Protein AF-A0A2R4WEL5-F1 (afdb_monomer_lite)

Radius of gyration: 18.75 Å; chains: 1; bounding box: 45×43×56 Å

Foldseek 3Di:
DQLVVLLVVLVVLLVVLLVVLVVLLCCLVPVCVQCPDDDPNDRPPQPQNLCSLQCVLVVSLVSLVVSLVSLCPRNVDFDDDDPVLLVVQLVSLLSSLVSLVSSLCQVQQFWAAPPDQSVGHDSCCLAPPQVCQPPVAGFTAGNPDDDPVSSVVRDGDHPDVSSVVSVCSSVSSSVSSNSSSRSD

Structure (mmCIF, N/CA/C/O backbone):
data_AF-A0A2R4WEL5-F1
#
_entry.id   AF-A0A2R4WEL5-F1
#
loop_
_atom_site.group_PDB
_atom_site.id
_atom_site.type_symbol
_atom_site.label_atom_id
_atom_site.label_alt_id
_atom_site.label_comp_id
_atom_site.label_asym_id
_atom_site.label_entity_id
_atom_site.label_seq_id
_atom_site.pdbx_PDB_ins_code
_atom_site.Cartn_x
_atom_site.Cartn_y
_atom_site.Cartn_z
_atom_site.occupancy
_atom_site.B_iso_or_equiv
_atom_site.auth_seq_id
_atom_site.auth_comp_id
_atom_site.auth_asym_id
_atom_site.auth_atom_id
_atom_site.pdbx_PDB_model_num
ATOM 1 N N . MET A 1 1 ? -11.813 9.390 31.176 1.00 60.94 1 MET A N 1
ATOM 2 C CA . MET A 1 1 ? -10.792 10.363 30.735 1.00 60.94 1 MET A CA 1
ATOM 3 C C . MET A 1 1 ? -9.642 9.673 30.016 1.00 60.94 1 MET A C 1
ATOM 5 O O . MET A 1 1 ? -9.511 9.919 28.833 1.00 60.94 1 MET A O 1
ATOM 9 N N . GLU A 1 2 ? -8.881 8.768 30.645 1.00 70.56 2 GLU A N 1
ATOM 10 C CA . GLU A 1 2 ? -7.745 8.076 29.987 1.00 70.56 2 GLU A CA 1
ATOM 11 C C . GLU A 1 2 ? -8.145 7.315 28.707 1.00 70.56 2 GLU A C 1
ATOM 13 O O . GLU A 1 2 ? -7.500 7.416 27.671 1.00 70.56 2 GLU A O 1
ATOM 18 N N . ASN A 1 3 ? -9.289 6.633 28.737 1.00 76.06 3 ASN A N 1
ATOM 19 C CA . ASN A 1 3 ? -9.787 5.892 27.580 1.00 76.06 3 ASN A CA 1
ATOM 20 C C . ASN A 1 3 ? -10.272 6.792 26.419 1.00 76.06 3 ASN A C 1
ATOM 22 O O . ASN A 1 3 ? -10.202 6.402 25.255 1.00 76.06 3 ASN A O 1
ATOM 26 N N . ASP A 1 4 ? -10.749 8.004 26.717 1.00 80.56 4 ASP A N 1
ATOM 27 C CA . ASP A 1 4 ? -11.188 8.948 25.680 1.00 80.56 4 ASP A CA 1
ATOM 28 C C . ASP A 1 4 ? -9.982 9.579 24.972 1.00 80.56 4 ASP A C 1
ATOM 30 O O . ASP A 1 4 ? -9.994 9.727 23.750 1.00 80.56 4 ASP A O 1
ATOM 34 N N . ASP A 1 5 ? -8.910 9.854 25.720 1.00 87.62 5 ASP A N 1
ATOM 35 C CA . ASP A 1 5 ? -7.637 10.345 25.183 1.00 87.62 5 ASP A CA 1
ATOM 36 C C . ASP A 1 5 ? -6.942 9.289 24.301 1.00 87.62 5 ASP A C 1
ATOM 38 O O . ASP A 1 5 ? -6.512 9.565 23.175 1.00 87.62 5 ASP A O 1
ATOM 42 N N . ASN A 1 6 ? -6.956 8.024 24.736 1.00 90.00 6 ASN A N 1
ATOM 43 C CA . ASN A 1 6 ? -6.459 6.897 23.939 1.00 90.00 6 ASN A CA 1
ATOM 44 C C . ASN A 1 6 ? -7.257 6.712 22.637 1.00 90.00 6 ASN A C 1
ATOM 46 O O . ASN A 1 6 ? -6.684 6.439 21.578 1.00 90.00 6 ASN A O 1
ATOM 50 N N . ARG A 1 7 ? -8.585 6.897 22.676 1.00 89.12 7 ARG A N 1
ATOM 51 C CA . ARG A 1 7 ? -9.429 6.828 21.473 1.00 89.12 7 ARG A CA 1
ATOM 52 C C . ARG A 1 7 ? -9.149 7.988 20.519 1.00 89.12 7 ARG A C 1
ATOM 54 O O . ARG A 1 7 ? -9.074 7.764 19.310 1.00 89.12 7 ARG A O 1
ATOM 61 N N . GLN A 1 8 ? -8.947 9.200 21.036 1.00 90.00 8 GLN A N 1
ATOM 62 C CA . GLN A 1 8 ? -8.561 10.347 20.213 1.00 90.00 8 GLN A CA 1
ATOM 63 C C . GLN A 1 8 ? -7.195 10.121 19.552 1.00 90.00 8 GLN A C 1
ATOM 65 O O . GLN A 1 8 ? -7.034 10.390 18.361 1.00 90.00 8 GLN A O 1
ATOM 70 N N . THR A 1 9 ? -6.235 9.554 20.283 1.00 92.69 9 THR A N 1
ATOM 71 C CA . THR A 1 9 ? -4.917 9.185 19.748 1.00 92.69 9 THR A CA 1
ATOM 72 C C . THR A 1 9 ? -5.027 8.144 18.634 1.00 92.69 9 THR A C 1
ATOM 74 O O . THR A 1 9 ? -4.393 8.293 17.584 1.00 92.69 9 THR A O 1
ATOM 77 N N . LEU A 1 10 ? -5.877 7.126 18.811 1.00 92.25 10 LEU A N 1
ATOM 78 C CA . LEU A 1 10 ? -6.152 6.123 17.780 1.00 92.25 10 LEU A CA 1
ATOM 79 C C . LEU A 1 10 ? -6.778 6.761 16.530 1.00 92.25 10 LEU A C 1
ATOM 81 O O . LEU A 1 10 ? -6.351 6.461 15.416 1.00 92.25 10 LEU A O 1
ATOM 85 N N . LEU A 1 11 ? -7.750 7.663 16.703 1.00 91.25 11 LEU A N 1
ATOM 86 C CA . LEU A 1 11 ? -8.398 8.379 15.601 1.00 91.25 11 LEU A CA 1
ATOM 87 C C . LEU A 1 11 ? -7.408 9.257 14.832 1.00 91.25 11 LEU A C 1
ATOM 89 O O . LEU A 1 11 ? -7.383 9.212 13.603 1.00 91.25 11 LEU A O 1
ATOM 93 N N . ASN A 1 12 ? -6.567 10.010 15.541 1.00 93.38 12 ASN A N 1
ATOM 94 C CA . ASN A 1 12 ? -5.543 10.858 14.936 1.00 93.38 12 ASN A CA 1
ATOM 95 C C . ASN A 1 12 ? -4.524 10.016 14.158 1.00 93.38 12 ASN A C 1
ATOM 97 O O . ASN A 1 12 ? -4.211 10.325 13.011 1.00 93.38 12 ASN A O 1
ATOM 101 N N . SER A 1 13 ? -4.056 8.916 14.749 1.00 94.19 13 SER A N 1
ATOM 102 C CA . SER A 1 13 ? -3.095 8.008 14.111 1.00 94.19 13 SER A CA 1
ATOM 103 C C . SER A 1 13 ? -3.690 7.327 12.876 1.00 94.19 13 SER A C 1
ATOM 105 O O . SER A 1 13 ? -3.026 7.215 11.846 1.00 94.19 13 SER A O 1
ATOM 107 N N . TYR A 1 14 ? -4.967 6.937 12.938 1.00 93.94 14 TYR A N 1
ATOM 108 C CA . TYR A 1 14 ? -5.694 6.419 11.782 1.00 93.94 14 TYR A CA 1
ATOM 109 C C . TYR A 1 14 ? -5.849 7.483 10.684 1.00 93.94 14 TYR A C 1
ATOM 111 O O . TYR A 1 14 ? -5.609 7.202 9.512 1.00 93.94 14 TYR A O 1
ATOM 119 N N . GLY A 1 15 ? -6.205 8.718 11.051 1.00 93.31 15 GLY A N 1
ATOM 120 C CA . GLY A 1 15 ? -6.314 9.842 10.119 1.00 93.31 15 GLY A CA 1
ATOM 121 C C . GLY A 1 15 ? -4.989 10.170 9.425 1.00 93.31 15 GLY A C 1
ATOM 122 O O . GLY A 1 15 ? -4.973 10.406 8.215 1.00 93.31 15 GLY A O 1
ATOM 123 N N . LEU A 1 16 ? -3.871 10.110 10.155 1.00 95.00 16 LEU A N 1
ATOM 124 C CA . LEU A 1 16 ? -2.525 10.255 9.593 1.00 95.00 16 LEU A CA 1
ATOM 125 C C . LEU A 1 16 ? -2.217 9.142 8.587 1.00 95.00 16 LEU A C 1
ATOM 127 O O . LEU A 1 16 ? -1.771 9.434 7.479 1.00 95.00 16 LEU A O 1
ATOM 131 N N . LEU A 1 17 ? -2.512 7.885 8.929 1.00 95.50 17 LEU A N 1
ATOM 132 C CA . LEU A 1 17 ? -2.302 6.758 8.022 1.00 95.50 17 LEU A CA 1
ATOM 133 C C . LEU A 1 17 ? -3.171 6.864 6.761 1.00 95.50 17 LEU A C 1
ATOM 135 O O . LEU A 1 17 ? -2.676 6.656 5.658 1.00 95.50 17 LEU A O 1
ATOM 139 N N . ALA A 1 18 ? -4.445 7.238 6.895 1.00 94.69 18 ALA A N 1
ATOM 140 C CA . ALA A 1 18 ? -5.333 7.458 5.755 1.00 94.69 18 ALA A CA 1
ATOM 141 C C . ALA A 1 18 ? -4.843 8.611 4.859 1.00 94.69 18 ALA A C 1
ATOM 143 O O . ALA A 1 18 ? -4.871 8.499 3.635 1.00 94.69 18 ALA A O 1
ATOM 144 N N . SER A 1 19 ? -4.331 9.691 5.453 1.00 94.19 19 SER A N 1
ATOM 145 C CA . SER A 1 19 ? -3.733 10.807 4.707 1.00 94.19 19 SER A CA 1
ATOM 146 C C . SER A 1 19 ? -2.468 10.374 3.963 1.00 94.19 19 SER A C 1
ATOM 148 O O . SER A 1 19 ? -2.290 10.724 2.797 1.00 94.19 19 SER A O 1
ATOM 150 N N . LEU A 1 20 ? -1.628 9.549 4.595 1.00 94.62 20 LEU A N 1
ATOM 151 C CA . LEU A 1 20 ? -0.455 8.943 3.962 1.00 94.62 20 LEU A CA 1
ATOM 152 C C . LEU A 1 20 ? -0.850 8.042 2.783 1.00 94.62 20 LEU A C 1
ATOM 154 O O . LEU A 1 20 ? -0.230 8.114 1.727 1.00 94.62 20 LEU A O 1
ATOM 158 N N . CYS A 1 21 ? -1.914 7.247 2.928 1.00 96.50 21 CYS A N 1
ATOM 159 C CA . CYS A 1 21 ? -2.453 6.415 1.850 1.00 96.50 21 CYS A CA 1
ATOM 160 C C . CYS A 1 21 ? -2.864 7.261 0.633 1.00 96.50 21 CYS A C 1
ATOM 162 O O . CYS A 1 21 ? -2.504 6.940 -0.498 1.00 96.50 21 CYS A O 1
ATOM 164 N N . ILE A 1 22 ? -3.577 8.370 0.863 1.00 94.31 22 ILE A N 1
ATOM 165 C CA . ILE A 1 22 ? -3.958 9.315 -0.198 1.00 94.31 22 ILE A CA 1
ATOM 166 C C . ILE A 1 22 ? -2.708 9.903 -0.861 1.00 94.31 22 ILE A C 1
ATOM 168 O O . ILE A 1 22 ? -2.628 9.957 -2.089 1.00 94.31 22 ILE A O 1
ATOM 172 N N . LEU A 1 23 ? -1.711 10.294 -0.064 1.00 92.31 23 LEU A N 1
ATOM 173 C CA . LEU A 1 23 ? -0.450 10.829 -0.567 1.00 92.31 23 LEU A CA 1
ATOM 174 C C . LEU A 1 23 ? 0.290 9.812 -1.451 1.00 92.31 23 LEU A C 1
ATOM 176 O O . LEU A 1 23 ? 0.756 10.178 -2.527 1.00 92.31 23 LEU A O 1
ATOM 180 N N . PHE A 1 24 ? 0.347 8.537 -1.059 1.00 93.94 24 PHE A N 1
ATOM 181 C CA . PHE A 1 24 ? 0.936 7.470 -1.876 1.00 93.94 24 PHE A CA 1
ATOM 182 C C . PHE A 1 24 ? 0.210 7.286 -3.214 1.00 93.94 24 PHE A C 1
ATOM 184 O O . PHE A 1 24 ? 0.860 7.140 -4.253 1.00 93.94 24 PHE A O 1
ATOM 191 N N . CYS A 1 25 ? -1.123 7.352 -3.228 1.00 94.00 25 CYS A N 1
ATOM 192 C CA . CYS A 1 25 ? -1.899 7.307 -4.469 1.00 94.00 25 CYS A CA 1
ATOM 193 C C . CYS A 1 25 ? -1.590 8.499 -5.391 1.00 94.00 25 CYS A C 1
ATOM 195 O O . CYS A 1 25 ? -1.442 8.323 -6.599 1.00 94.00 25 CYS A O 1
ATOM 197 N N . ILE A 1 26 ? -1.454 9.706 -4.833 1.00 90.12 26 ILE A N 1
ATOM 198 C CA . ILE A 1 26 ? -1.109 10.908 -5.606 1.00 90.12 26 ILE A CA 1
ATOM 199 C C . ILE A 1 26 ? 0.307 10.790 -6.177 1.00 90.12 26 ILE A C 1
ATOM 201 O O . ILE A 1 26 ? 0.486 10.960 -7.381 1.00 90.12 26 ILE A O 1
ATOM 205 N N . ILE A 1 27 ? 1.290 10.452 -5.332 1.00 88.00 27 ILE A N 1
ATOM 206 C CA . ILE A 1 27 ? 2.694 10.288 -5.738 1.00 88.00 27 ILE A CA 1
ATOM 207 C C . ILE A 1 27 ? 2.805 9.262 -6.862 1.00 88.00 27 ILE A C 1
ATOM 209 O O . ILE A 1 27 ? 3.451 9.529 -7.871 1.00 88.00 27 ILE A O 1
ATOM 213 N N . SER A 1 28 ? 2.163 8.103 -6.702 1.00 88.81 28 SER A N 1
ATOM 214 C CA . SER A 1 28 ? 2.244 7.043 -7.705 1.00 88.81 28 SER A CA 1
ATOM 215 C C . SER A 1 28 ? 1.622 7.449 -9.036 1.00 88.81 28 SER A C 1
ATOM 217 O O . SER A 1 28 ? 2.217 7.215 -10.079 1.00 88.81 28 SER A O 1
ATOM 219 N N . ARG A 1 29 ? 0.475 8.137 -9.029 1.00 86.50 29 ARG A N 1
ATOM 220 C CA . ARG A 1 29 ? -0.189 8.538 -10.275 1.00 86.50 29 ARG A CA 1
ATOM 221 C C . ARG A 1 29 ? 0.486 9.702 -10.994 1.00 86.50 29 ARG A C 1
ATOM 223 O O . ARG A 1 29 ? 0.412 9.771 -12.222 1.00 86.50 29 ARG A O 1
ATOM 230 N N . ALA A 1 30 ? 1.049 10.639 -10.240 1.00 83.06 30 ALA A N 1
ATOM 231 C CA . ALA A 1 30 ? 1.541 11.911 -10.752 1.00 83.06 30 ALA A CA 1
ATOM 232 C C . ALA A 1 30 ? 2.916 12.265 -10.145 1.00 83.06 30 ALA A C 1
ATOM 234 O O . ALA A 1 30 ? 3.022 13.219 -9.368 1.00 83.06 30 ALA A O 1
ATOM 235 N N . PRO A 1 31 ? 3.980 11.520 -10.519 1.00 74.62 31 PRO A N 1
ATOM 236 C CA . PRO A 1 31 ? 5.334 11.707 -9.991 1.00 74.62 31 PRO A CA 1
ATOM 237 C C . PRO A 1 31 ? 5.837 13.153 -10.060 1.00 74.62 31 PRO A C 1
ATOM 239 O O . PRO A 1 31 ? 6.525 13.625 -9.159 1.00 74.62 31 PRO A O 1
ATOM 242 N N . SER A 1 32 ? 5.483 13.856 -11.138 1.00 71.75 32 SER A N 1
ATOM 243 C CA . SER A 1 32 ? 5.989 15.188 -11.467 1.00 71.75 32 SER A CA 1
ATOM 244 C C . SER A 1 32 ? 5.426 16.308 -10.591 1.00 71.75 32 SER A C 1
ATOM 246 O O . SER A 1 32 ? 5.997 17.392 -10.576 1.00 71.75 32 SER A O 1
ATOM 248 N N . ILE A 1 33 ? 4.351 16.076 -9.824 1.00 72.25 33 ILE A N 1
ATOM 249 C CA . ILE A 1 33 ? 3.762 17.106 -8.944 1.00 72.25 33 ILE A CA 1
ATOM 250 C C . ILE A 1 33 ? 4.776 17.591 -7.892 1.00 72.25 33 ILE A C 1
ATOM 252 O O . ILE A 1 33 ? 4.746 18.748 -7.478 1.00 72.25 33 ILE A O 1
ATOM 256 N N . PHE A 1 34 ? 5.708 16.729 -7.477 1.00 65.81 34 PHE A N 1
ATOM 257 C CA . PHE A 1 34 ? 6.702 17.058 -6.451 1.00 65.81 34 PHE A CA 1
ATOM 258 C C . PHE A 1 34 ? 7.936 17.786 -6.987 1.00 65.81 34 PHE A C 1
ATOM 260 O O . PHE A 1 34 ? 8.680 18.360 -6.195 1.00 65.81 34 PHE A O 1
ATOM 267 N N . ASP A 1 35 ? 8.131 17.831 -8.307 1.00 64.75 35 ASP A N 1
ATOM 268 C CA . ASP A 1 35 ? 9.217 18.612 -8.906 1.00 64.75 35 ASP A CA 1
ATOM 269 C C . ASP A 1 35 ? 8.996 20.128 -8.734 1.00 64.75 35 ASP A C 1
ATOM 271 O O . ASP A 1 35 ? 9.958 20.899 -8.726 1.00 64.75 35 ASP A O 1
ATOM 275 N N . GLU A 1 36 ? 7.741 20.551 -8.544 1.00 61.97 36 GLU A N 1
ATOM 276 C CA . GLU A 1 36 ? 7.341 21.955 -8.388 1.00 61.97 36 GLU A CA 1
ATOM 277 C C . GLU A 1 36 ? 7.073 22.354 -6.923 1.00 61.97 36 GLU A C 1
ATOM 279 O O . GLU A 1 36 ? 7.019 23.541 -6.594 1.00 61.97 36 GLU A O 1
ATOM 284 N N . LEU A 1 37 ? 6.943 21.379 -6.015 1.00 60.06 37 LEU A N 1
ATOM 285 C CA . LEU A 1 37 ? 6.640 21.617 -4.602 1.00 60.06 37 LEU A CA 1
ATOM 286 C C . LEU A 1 37 ? 7.917 21.839 -3.778 1.00 60.06 37 LEU A C 1
ATOM 288 O O . LEU A 1 37 ? 8.673 20.915 -3.471 1.00 60.06 37 LEU A O 1
ATOM 292 N N . SER A 1 38 ? 8.117 23.086 -3.351 1.00 50.66 38 SER A N 1
ATOM 293 C CA . SER A 1 38 ? 9.081 23.457 -2.311 1.00 50.66 38 SER A CA 1
ATOM 294 C C . SER A 1 38 ? 8.339 23.644 -0.991 1.00 50.66 38 SER A C 1
ATOM 296 O O . SER A 1 38 ? 7.565 24.590 -0.836 1.00 50.66 38 SER A O 1
ATOM 298 N N . LEU A 1 39 ? 8.558 22.744 -0.033 1.00 52.34 39 LEU A N 1
ATOM 299 C CA . LEU A 1 39 ? 8.003 22.862 1.315 1.00 52.34 39 LEU A CA 1
ATOM 300 C C . LEU A 1 39 ? 9.117 23.352 2.242 1.00 52.34 39 LEU A C 1
ATOM 302 O O . LEU A 1 39 ? 10.108 22.660 2.453 1.00 52.34 39 LEU A O 1
ATOM 306 N N . ALA A 1 40 ? 8.976 24.572 2.767 1.00 52.31 40 ALA A N 1
ATOM 307 C CA . ALA A 1 40 ? 9.937 25.189 3.690 1.00 52.31 40 ALA A CA 1
ATOM 308 C C . ALA A 1 40 ? 11.399 25.245 3.177 1.00 52.31 40 ALA A C 1
ATOM 310 O O . ALA A 1 40 ? 12.341 25.154 3.960 1.00 52.31 40 ALA A O 1
ATOM 311 N N . GLY A 1 41 ? 11.606 25.389 1.862 1.00 46.72 41 GLY A N 1
ATOM 312 C CA . GLY A 1 41 ? 12.942 25.455 1.249 1.00 46.72 41 GLY A CA 1
ATOM 313 C C . GLY A 1 41 ? 13.594 24.092 0.990 1.00 46.72 41 GLY A C 1
ATOM 314 O O . GLY A 1 41 ? 14.617 24.030 0.309 1.00 46.72 41 GLY A O 1
ATOM 315 N N . LEU A 1 42 ? 12.981 22.998 1.454 1.00 46.47 42 LEU A N 1
ATOM 316 C CA . LEU A 1 42 ? 13.302 21.646 1.017 1.00 46.47 42 LEU A CA 1
ATOM 317 C C . LEU A 1 42 ? 12.556 21.382 -0.290 1.00 46.47 42 LEU A C 1
ATOM 319 O O . LEU A 1 42 ? 11.331 21.241 -0.322 1.00 46.47 42 LEU A O 1
ATOM 323 N N . LYS A 1 43 ? 13.310 21.308 -1.386 1.00 55.25 43 LYS A N 1
ATOM 324 C CA . LYS A 1 43 ? 12.788 20.713 -2.610 1.00 55.25 43 LYS A CA 1
ATOM 325 C C . LYS A 1 43 ? 12.532 19.238 -2.324 1.00 55.25 43 LYS A C 1
ATOM 327 O O . LYS A 1 43 ? 13.473 18.493 -2.061 1.00 55.25 43 LYS A O 1
ATOM 332 N N . LEU A 1 44 ? 11.279 18.803 -2.442 1.00 54.94 44 LEU A N 1
ATOM 333 C CA . LEU A 1 44 ? 10.914 17.381 -2.489 1.00 54.94 44 LEU A CA 1
ATOM 334 C C . LEU A 1 44 ? 11.280 16.767 -3.857 1.00 54.94 44 LEU A C 1
ATOM 336 O O . LEU A 1 44 ? 10.618 15.864 -4.360 1.00 54.94 44 LEU A O 1
ATOM 340 N N . THR A 1 45 ? 12.356 17.263 -4.469 1.00 53.97 45 THR A N 1
ATOM 341 C CA . THR A 1 45 ? 12.967 16.694 -5.661 1.00 53.97 45 THR A CA 1
ATOM 342 C C . THR A 1 45 ? 13.488 15.312 -5.299 1.00 53.97 45 THR A C 1
ATOM 344 O O . THR A 1 45 ? 14.293 15.191 -4.378 1.00 53.97 45 THR A O 1
ATOM 347 N N . ASN A 1 46 ? 13.050 14.297 -6.046 1.00 62.53 46 ASN A N 1
ATOM 348 C CA . ASN A 1 46 ? 13.481 12.892 -5.970 1.00 62.53 46 ASN A CA 1
ATOM 349 C C . ASN A 1 46 ? 12.641 11.957 -5.088 1.00 62.53 46 ASN A C 1
ATOM 351 O O . ASN A 1 46 ? 13.139 10.914 -4.661 1.00 62.53 46 ASN A O 1
ATOM 355 N N . VAL A 1 47 ? 11.350 12.235 -4.879 1.00 69.31 47 VAL A N 1
ATOM 356 C CA . VAL A 1 47 ? 10.438 11.165 -4.441 1.00 69.31 47 VAL A CA 1
ATOM 357 C C . VAL A 1 47 ? 10.373 10.112 -5.550 1.00 69.31 47 VAL A C 1
ATOM 359 O O . VAL A 1 47 ? 9.867 10.365 -6.642 1.00 69.31 47 VAL A O 1
ATOM 362 N N . ASN A 1 48 ? 10.941 8.936 -5.298 1.00 77.50 48 ASN A N 1
ATOM 363 C CA . ASN A 1 48 ? 10.946 7.846 -6.262 1.00 77.50 48 ASN A CA 1
ATOM 364 C C . ASN A 1 48 ? 9.662 7.016 -6.111 1.00 77.50 48 ASN A C 1
ATOM 366 O O . ASN A 1 48 ? 9.448 6.323 -5.114 1.00 77.50 48 ASN A O 1
ATOM 370 N N . VAL A 1 49 ? 8.816 7.099 -7.139 1.00 83.56 49 VAL A N 1
ATOM 371 C CA . VAL A 1 49 ? 7.513 6.431 -7.215 1.00 83.56 49 VAL A CA 1
ATOM 372 C C . VAL A 1 49 ? 7.612 4.915 -7.072 1.00 83.56 49 VAL A C 1
ATOM 374 O O . VAL A 1 49 ? 6.733 4.318 -6.455 1.00 83.56 49 VAL A O 1
ATOM 377 N N . GLY A 1 50 ? 8.690 4.289 -7.548 1.00 83.81 50 GLY A N 1
ATOM 378 C CA . GLY A 1 50 ? 8.890 2.847 -7.418 1.00 83.81 50 GLY A CA 1
ATOM 379 C C . GLY A 1 50 ? 8.872 2.373 -5.973 1.00 83.81 50 GLY A C 1
ATOM 380 O O . GLY A 1 50 ? 8.238 1.370 -5.660 1.00 83.81 50 GLY A O 1
ATOM 381 N N . TRP A 1 51 ? 9.494 3.131 -5.069 1.00 87.88 51 TRP A N 1
ATOM 382 C CA . TRP A 1 51 ? 9.468 2.813 -3.641 1.00 87.88 51 TRP A CA 1
ATOM 383 C C . TRP A 1 51 ? 8.071 2.955 -3.047 1.00 87.88 51 TRP A C 1
ATOM 385 O O . TRP A 1 51 ? 7.684 2.143 -2.215 1.00 87.88 51 TRP A O 1
ATOM 395 N N . VAL A 1 52 ? 7.285 3.934 -3.494 1.00 91.31 52 VAL A N 1
ATOM 396 C CA . VAL A 1 52 ? 5.896 4.089 -3.041 1.00 91.31 52 VAL A CA 1
ATOM 397 C C . VAL A 1 52 ? 5.027 2.934 -3.529 1.00 91.31 52 VAL A C 1
ATOM 399 O O . VAL A 1 52 ? 4.253 2.383 -2.755 1.00 91.31 52 VAL A O 1
ATOM 402 N N . VAL A 1 53 ? 5.170 2.532 -4.788 1.00 91.69 53 VAL A N 1
ATOM 403 C CA . VAL A 1 53 ? 4.357 1.463 -5.379 1.00 91.69 53 VAL A CA 1
ATOM 404 C C . VAL A 1 53 ? 4.728 0.086 -4.811 1.00 91.69 53 VAL A C 1
ATOM 406 O O . VAL A 1 53 ? 3.837 -0.726 -4.580 1.00 91.69 53 VAL A O 1
ATOM 409 N N . ILE A 1 54 ? 6.014 -0.164 -4.530 1.00 92.06 54 ILE A N 1
ATOM 410 C CA . ILE A 1 54 ? 6.506 -1.467 -4.044 1.00 92.06 54 ILE A CA 1
ATOM 411 C C . ILE A 1 54 ? 6.501 -1.572 -2.514 1.00 92.06 54 ILE A C 1
ATOM 413 O O . ILE A 1 54 ? 6.133 -2.610 -1.975 1.00 92.06 54 ILE A O 1
ATOM 417 N N . LEU A 1 55 ? 6.915 -0.532 -1.783 1.00 93.62 55 LEU A N 1
ATOM 418 C CA . LEU A 1 55 ? 6.948 -0.569 -0.313 1.00 93.62 55 LEU A CA 1
ATOM 419 C C . LEU A 1 55 ? 5.715 0.041 0.345 1.00 93.62 55 LEU A C 1
ATOM 421 O O . LEU A 1 55 ? 5.421 -0.306 1.487 1.00 93.62 55 LEU A O 1
ATOM 425 N N . GLY A 1 56 ? 4.990 0.929 -0.338 1.00 94.75 56 GLY A N 1
ATOM 426 C CA . GLY A 1 56 ? 3.802 1.585 0.211 1.00 94.75 56 GLY A CA 1
ATOM 427 C C . GLY A 1 56 ? 2.790 0.599 0.798 1.00 94.75 56 GLY A C 1
ATOM 428 O O . GLY A 1 56 ? 2.409 0.789 1.952 1.00 94.75 56 GLY A O 1
ATOM 429 N N . PRO A 1 57 ? 2.419 -0.489 0.095 1.00 96.81 57 PRO A N 1
ATOM 430 C CA . PRO A 1 57 ? 1.513 -1.503 0.637 1.00 96.81 57 PRO A CA 1
ATOM 431 C C . PRO A 1 57 ? 2.035 -2.152 1.926 1.00 96.81 57 PRO A C 1
ATOM 433 O O . PRO A 1 57 ? 1.310 -2.275 2.906 1.00 96.81 57 PRO A O 1
ATOM 436 N N . TRP A 1 58 ? 3.329 -2.465 2.014 1.00 96.75 58 TRP A N 1
ATOM 437 C CA . TRP A 1 58 ? 3.909 -2.997 3.254 1.00 96.75 58 TRP A CA 1
ATOM 438 C C . TRP A 1 58 ? 3.873 -1.993 4.408 1.00 96.75 58 TRP A C 1
ATOM 440 O O . TRP A 1 58 ? 3.579 -2.375 5.540 1.00 96.75 58 TRP A O 1
ATOM 450 N N . ILE A 1 59 ? 4.136 -0.712 4.132 1.00 96.62 59 ILE A N 1
ATOM 451 C CA . ILE A 1 59 ? 4.066 0.366 5.130 1.00 96.62 59 ILE A CA 1
ATOM 452 C C . ILE A 1 59 ? 2.627 0.532 5.634 1.00 96.62 59 ILE A C 1
ATOM 454 O O . ILE A 1 59 ? 2.407 0.619 6.844 1.00 96.62 59 ILE A O 1
ATOM 458 N N . ILE A 1 60 ? 1.646 0.536 4.724 1.00 97.56 60 ILE A N 1
ATOM 459 C CA . ILE A 1 60 ? 0.220 0.612 5.063 1.00 97.56 60 ILE A CA 1
ATOM 460 C C . ILE A 1 60 ? -0.167 -0.581 5.936 1.00 97.56 60 ILE A C 1
ATOM 462 O O . ILE A 1 60 ? -0.703 -0.400 7.031 1.00 97.56 60 ILE A O 1
ATOM 466 N N . SER A 1 61 ? 0.163 -1.792 5.495 1.00 96.94 61 SER A N 1
ATOM 467 C CA . SER A 1 61 ? -0.109 -3.028 6.220 1.00 96.94 61 SER A CA 1
ATOM 468 C C . SER A 1 61 ? 0.515 -3.046 7.620 1.00 96.94 61 SER A C 1
ATOM 470 O O . SER A 1 61 ? -0.178 -3.345 8.595 1.00 96.94 61 SER A O 1
ATOM 472 N N . ALA A 1 62 ? 1.784 -2.655 7.764 1.00 97.50 62 ALA A N 1
ATOM 473 C CA . ALA A 1 62 ? 2.448 -2.554 9.064 1.00 97.50 62 ALA A CA 1
ATOM 474 C C . ALA A 1 62 ? 1.768 -1.522 9.982 1.00 97.50 62 ALA A C 1
ATOM 476 O O . ALA A 1 62 ? 1.508 -1.808 11.153 1.00 97.50 62 ALA A O 1
ATOM 477 N N . GLY A 1 63 ? 1.414 -0.351 9.442 1.00 96.94 63 GLY A N 1
ATOM 478 C CA . GLY A 1 63 ? 0.673 0.678 10.171 1.00 96.94 63 GLY A CA 1
ATOM 479 C C . GLY A 1 63 ? -0.693 0.183 10.651 1.00 96.94 63 GLY A C 1
ATOM 480 O O . GLY A 1 63 ? -1.062 0.391 11.805 1.00 96.94 63 GLY A O 1
ATOM 481 N N . MET A 1 64 ? -1.424 -0.545 9.808 1.00 97.19 64 MET A N 1
ATOM 482 C CA . MET A 1 64 ? -2.723 -1.122 10.161 1.00 97.19 64 MET A CA 1
ATOM 483 C C . MET A 1 64 ? -2.615 -2.211 11.229 1.00 97.19 64 MET A C 1
ATOM 485 O O . MET A 1 64 ? -3.449 -2.256 12.134 1.00 97.19 64 MET A O 1
ATOM 489 N N . VAL A 1 65 ? -1.586 -3.061 11.170 1.00 96.50 65 VAL A N 1
ATOM 490 C CA . VAL A 1 65 ? -1.307 -4.057 12.218 1.00 96.50 65 VAL A CA 1
ATOM 491 C C . VAL A 1 65 ? -1.018 -3.368 13.551 1.00 96.50 65 VAL A C 1
ATOM 493 O O . VAL A 1 65 ? -1.590 -3.753 14.572 1.00 96.50 65 VAL A O 1
ATOM 496 N N . TRP A 1 66 ? -0.195 -2.317 13.543 1.00 96.75 66 TRP A N 1
ATOM 497 C CA . TRP A 1 66 ? 0.093 -1.529 14.741 1.00 96.75 66 TRP A CA 1
ATOM 498 C C . TRP A 1 66 ? -1.165 -0.879 15.328 1.00 96.75 66 TRP A C 1
ATOM 500 O O . TRP A 1 66 ? -1.425 -1.002 16.524 1.00 96.75 66 TRP A O 1
ATOM 510 N N . LEU A 1 67 ? -1.985 -0.230 14.496 1.00 95.69 67 LEU A N 1
ATOM 511 C CA . LEU A 1 67 ? -3.230 0.399 14.945 1.00 95.69 67 LEU A CA 1
ATOM 512 C C . LEU A 1 67 ? -4.225 -0.624 15.490 1.00 95.69 67 LEU A C 1
ATOM 514 O O . LEU A 1 67 ? -4.906 -0.348 16.476 1.00 95.69 67 LEU A O 1
ATOM 518 N N . LEU A 1 68 ? -4.300 -1.812 14.885 1.00 94.88 68 LEU A N 1
ATOM 519 C CA . LEU A 1 68 ? -5.135 -2.898 15.385 1.00 94.88 68 LEU A CA 1
ATOM 520 C C . LEU A 1 68 ? -4.659 -3.374 16.760 1.00 94.88 68 LEU A C 1
ATOM 522 O O . LEU A 1 68 ? -5.483 -3.531 17.664 1.00 94.88 68 LEU A O 1
ATOM 526 N N . TYR A 1 69 ? -3.347 -3.558 16.930 1.00 94.56 69 TYR A N 1
ATOM 527 C CA . TYR A 1 69 ? -2.748 -3.879 18.222 1.00 94.56 69 TYR A CA 1
ATOM 528 C C . TYR A 1 69 ? -3.089 -2.805 19.263 1.00 94.56 69 TYR A C 1
ATOM 530 O O . TYR A 1 69 ? -3.689 -3.126 20.290 1.00 94.56 69 TYR A O 1
ATOM 538 N N . TYR A 1 70 ? -2.821 -1.530 18.961 1.00 92.56 70 TYR A N 1
ATOM 539 C CA . TYR A 1 70 ? -3.104 -0.405 19.853 1.00 92.56 70 TYR A CA 1
ATOM 540 C C . TYR A 1 70 ? -4.590 -0.330 20.234 1.00 92.56 70 TYR A C 1
ATOM 542 O O . TYR A 1 70 ? -4.929 -0.229 21.410 1.00 92.56 70 TYR A O 1
ATOM 550 N N . ALA A 1 71 ? -5.498 -0.464 19.265 1.00 90.69 71 ALA A N 1
ATOM 551 C CA . ALA A 1 71 ? -6.935 -0.476 19.519 1.00 90.69 71 ALA A CA 1
ATOM 552 C C . ALA A 1 71 ? -7.345 -1.610 20.476 1.00 90.69 71 ALA A C 1
ATOM 554 O O . ALA A 1 71 ? -8.120 -1.392 21.408 1.00 90.69 71 ALA A O 1
ATOM 555 N N . SER A 1 72 ? -6.795 -2.811 20.272 1.00 89.50 72 SER A N 1
ATOM 556 C CA . SER A 1 72 ? -7.141 -3.992 21.068 1.00 89.50 72 SER A CA 1
ATOM 557 C C . SER A 1 72 ? -6.571 -3.980 22.489 1.00 89.50 72 SER A C 1
ATOM 559 O O . SER A 1 72 ? -7.241 -4.452 23.404 1.00 89.50 72 SER A O 1
ATOM 561 N N . VAL A 1 73 ? -5.366 -3.436 22.680 1.00 90.19 73 VAL A N 1
ATOM 562 C CA . VAL A 1 73 ? -4.639 -3.497 23.959 1.00 90.19 73 VAL A CA 1
ATOM 563 C C . VAL A 1 73 ? -4.807 -2.223 24.786 1.00 90.19 73 VAL A C 1
ATOM 565 O O . VAL A 1 73 ? -4.836 -2.302 26.009 1.00 90.19 73 VAL A O 1
ATOM 568 N N . VAL A 1 74 ? -4.931 -1.058 24.143 1.00 88.31 74 VAL A N 1
ATOM 569 C CA . VAL A 1 74 ? -4.904 0.249 24.823 1.00 88.31 74 VAL A CA 1
ATOM 570 C C . VAL A 1 74 ? -6.298 0.861 24.959 1.00 88.31 74 VAL A C 1
ATOM 572 O O . VAL A 1 74 ? -6.637 1.374 26.021 1.00 88.31 74 VAL A O 1
ATOM 575 N N . VAL A 1 75 ? -7.134 0.792 23.916 1.00 84.62 75 VAL A N 1
ATOM 576 C CA . VAL A 1 75 ? -8.515 1.317 23.982 1.00 84.62 75 VAL A CA 1
ATOM 577 C C . VAL A 1 75 ? -9.453 0.294 24.625 1.00 84.62 75 VAL A C 1
ATOM 579 O O . VAL A 1 75 ? -10.281 0.648 25.464 1.00 84.62 75 VAL A O 1
ATOM 582 N N . VAL A 1 76 ? -9.319 -0.988 24.253 1.00 77.38 76 VAL A N 1
ATOM 583 C CA . VAL A 1 76 ? -9.998 -2.170 24.838 1.00 77.38 76 VAL A CA 1
ATOM 584 C C . VAL A 1 76 ? -11.526 -2.207 24.652 1.00 77.38 76 VAL A C 1
ATOM 586 O O . VAL A 1 76 ? -12.112 -3.271 24.457 1.00 77.38 76 VAL A O 1
ATOM 589 N N . THR A 1 77 ? -12.196 -1.057 24.652 1.00 80.81 77 THR A N 1
ATOM 590 C CA . THR A 1 77 ? -13.653 -0.911 24.665 1.00 80.81 77 THR A CA 1
ATOM 591 C C . THR A 1 77 ? -14.176 -0.371 23.330 1.00 80.81 77 THR A C 1
ATOM 593 O O . THR A 1 77 ? -13.796 0.728 22.906 1.00 80.81 77 THR A O 1
ATOM 596 N N . PRO A 1 78 ? -15.077 -1.113 22.657 1.00 81.12 78 PRO A N 1
ATOM 597 C CA . PRO A 1 78 ? -15.716 -0.643 21.437 1.00 81.12 78 PRO A CA 1
ATOM 598 C C . PRO A 1 78 ? -16.531 0.634 21.665 1.00 81.12 78 PRO A C 1
ATOM 600 O O . PRO A 1 78 ? -17.172 0.798 22.705 1.00 81.12 78 PRO A O 1
ATOM 603 N N . ALA A 1 79 ? -16.566 1.511 20.666 1.00 80.06 79 ALA A N 1
ATOM 604 C CA . ALA A 1 79 ? -17.421 2.687 20.687 1.00 80.06 79 ALA A CA 1
ATOM 605 C C . ALA A 1 79 ? -18.877 2.299 20.373 1.00 80.06 79 ALA A C 1
ATOM 607 O O . ALA A 1 79 ? -19.162 1.613 19.386 1.00 80.06 79 ALA A O 1
ATOM 608 N N . GLN A 1 80 ? -19.827 2.769 21.186 1.00 80.44 80 GLN A N 1
ATOM 609 C CA . GLN A 1 80 ? -21.247 2.683 20.843 1.00 80.44 80 GLN A CA 1
ATOM 610 C C . GLN A 1 80 ? -21.620 3.836 19.913 1.00 80.44 80 GLN A C 1
ATOM 612 O O . GLN A 1 80 ? -21.434 5.005 20.242 1.00 80.44 80 GLN A O 1
ATOM 617 N N . ARG A 1 81 ? -22.144 3.508 18.729 1.00 79.50 81 ARG A N 1
ATOM 618 C CA . ARG A 1 81 ? -22.469 4.483 17.684 1.00 79.50 81 ARG A CA 1
ATOM 619 C C . ARG A 1 81 ? -23.820 4.198 17.054 1.00 79.50 81 ARG A C 1
ATOM 621 O O . ARG A 1 81 ? -24.244 3.047 16.945 1.00 79.50 81 ARG A O 1
ATOM 628 N N . SER A 1 82 ? -24.461 5.259 16.572 1.00 85.69 82 SER A N 1
ATOM 629 C CA . SER A 1 82 ? -25.649 5.143 15.731 1.00 85.69 82 SER A CA 1
ATOM 630 C C . SER A 1 82 ? -25.325 4.397 14.431 1.00 85.69 82 SER A C 1
ATOM 632 O O . SER A 1 82 ? -24.176 4.345 13.977 1.00 85.69 82 SER A O 1
ATOM 634 N N . ARG A 1 83 ? -26.353 3.834 13.787 1.00 83.88 83 ARG A N 1
ATOM 635 C CA . ARG A 1 83 ? -26.196 3.099 12.521 1.00 83.88 83 ARG A CA 1
ATOM 636 C C . ARG A 1 83 ? -25.527 3.947 11.431 1.00 83.88 83 ARG A C 1
ATOM 638 O O . ARG A 1 83 ? -24.666 3.434 10.725 1.00 83.88 83 ARG A O 1
ATOM 645 N N . GLY A 1 84 ? -25.887 5.229 11.325 1.00 83.50 84 GLY A N 1
ATOM 646 C CA . GLY A 1 84 ? -25.300 6.155 10.350 1.00 83.50 84 GLY A CA 1
ATOM 647 C C . GLY A 1 84 ? -23.812 6.408 10.599 1.00 83.50 84 GLY A C 1
ATOM 648 O O . GLY A 1 84 ? -23.002 6.245 9.689 1.00 83.50 84 GLY A O 1
ATOM 649 N N . ALA A 1 85 ? -23.434 6.699 11.848 1.00 83.31 85 ALA A N 1
ATOM 650 C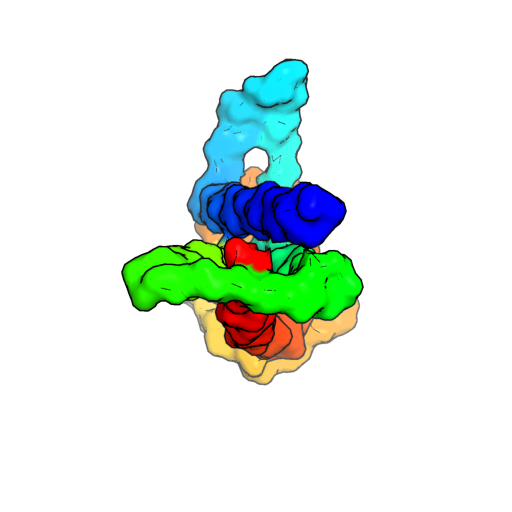 CA . ALA A 1 85 ? -22.033 6.895 12.224 1.00 83.31 85 ALA A CA 1
ATOM 651 C C . ALA A 1 85 ? -21.194 5.628 11.987 1.00 83.31 85 ALA A C 1
ATOM 653 O O . ALA A 1 85 ? -20.064 5.708 11.513 1.00 83.31 85 ALA A O 1
ATOM 654 N N . ARG A 1 86 ? -21.765 4.443 12.233 1.00 81.94 86 ARG A N 1
ATOM 655 C CA . ARG A 1 86 ? -21.100 3.164 11.957 1.00 81.94 86 ARG A CA 1
ATOM 656 C C . ARG A 1 86 ? -20.808 2.958 10.467 1.00 81.94 86 ARG A C 1
ATOM 658 O O . ARG A 1 86 ? -19.735 2.468 10.136 1.00 81.94 86 ARG A O 1
ATOM 665 N N . ILE A 1 87 ? -21.729 3.330 9.575 1.00 84.50 87 ILE A N 1
ATOM 666 C CA . ILE A 1 87 ? -21.526 3.212 8.119 1.00 84.50 87 ILE A CA 1
ATOM 667 C C . ILE A 1 87 ? -20.418 4.159 7.651 1.00 84.50 87 ILE A C 1
ATOM 669 O O . ILE A 1 87 ? -19.507 3.720 6.953 1.00 84.50 87 ILE A O 1
ATOM 673 N N . ALA A 1 88 ? -20.454 5.425 8.080 1.00 85.19 88 ALA A N 1
ATOM 674 C CA . ALA A 1 88 ? -19.409 6.396 7.751 1.00 85.19 88 ALA A CA 1
ATOM 675 C C . ALA A 1 88 ? -18.024 5.907 8.203 1.00 85.19 88 ALA A C 1
ATOM 677 O O . ALA A 1 88 ? -17.044 6.004 7.471 1.00 85.19 88 ALA A O 1
ATOM 678 N N . MET A 1 89 ? -17.957 5.295 9.381 1.00 84.00 89 MET A N 1
ATOM 679 C CA . MET A 1 89 ? -16.713 4.778 9.943 1.00 84.00 89 MET A CA 1
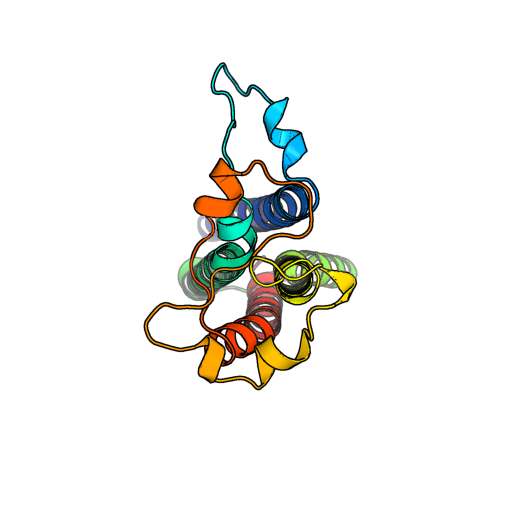ATOM 680 C C . MET A 1 89 ? -16.205 3.535 9.224 1.00 84.00 89 MET A C 1
ATOM 682 O O . MET A 1 89 ? -14.999 3.394 9.074 1.00 84.00 89 MET A O 1
ATOM 686 N N . ILE A 1 90 ? -17.094 2.675 8.719 1.00 84.06 90 ILE A N 1
ATOM 687 C CA . ILE A 1 90 ? -16.703 1.573 7.830 1.00 84.06 90 ILE A CA 1
ATOM 688 C C . ILE A 1 90 ? -16.155 2.122 6.508 1.00 84.06 90 ILE A C 1
ATOM 690 O O . ILE A 1 90 ? -15.136 1.637 6.035 1.00 84.06 90 ILE A O 1
ATOM 694 N N . ALA A 1 91 ? -16.780 3.148 5.925 1.00 86.19 91 ALA A N 1
ATOM 695 C CA . ALA A 1 91 ? -16.274 3.756 4.694 1.00 86.19 91 ALA A CA 1
ATOM 696 C C . ALA A 1 91 ? -14.866 4.348 4.893 1.00 86.19 91 ALA A C 1
ATOM 698 O O . ALA A 1 91 ? -13.964 4.071 4.105 1.00 86.19 91 ALA A O 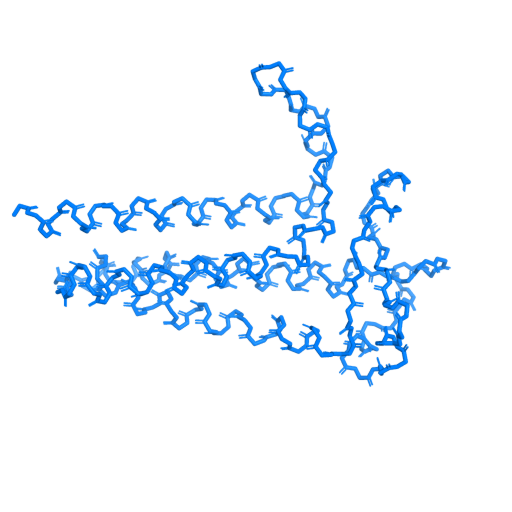1
ATOM 699 N N . LEU A 1 92 ? -14.646 5.079 5.992 1.00 86.75 92 LEU A N 1
ATOM 700 C CA . LEU A 1 92 ? -13.323 5.594 6.361 1.00 86.75 92 LEU A CA 1
ATOM 701 C C . LEU A 1 92 ? -12.323 4.467 6.659 1.00 86.75 92 LEU A C 1
ATOM 703 O O . LEU A 1 92 ? -11.154 4.569 6.285 1.00 86.75 92 LEU A O 1
ATOM 707 N N . ALA A 1 93 ? -12.784 3.381 7.288 1.00 87.19 93 ALA A N 1
ATOM 708 C CA . ALA A 1 93 ? -11.994 2.191 7.601 1.00 87.19 93 ALA A CA 1
ATOM 709 C C . ALA A 1 93 ? -11.441 1.470 6.356 1.00 87.19 93 ALA A C 1
ATOM 711 O O . ALA A 1 93 ? -10.465 0.730 6.455 1.00 87.19 93 ALA A O 1
ATOM 712 N N . LEU A 1 94 ? -12.066 1.664 5.191 1.00 92.69 94 LEU A N 1
ATOM 713 C CA . LEU A 1 94 ? -11.683 1.011 3.938 1.00 92.69 94 LEU A CA 1
ATOM 714 C C . LEU A 1 94 ? -10.693 1.825 3.097 1.00 92.69 94 LEU A C 1
ATOM 716 O O . LEU A 1 94 ? -10.148 1.281 2.139 1.00 92.69 94 LEU A O 1
ATOM 720 N N . ILE A 1 95 ? -10.419 3.088 3.448 1.00 95.12 95 ILE A N 1
ATOM 721 C CA . ILE A 1 95 ? -9.487 3.950 2.697 1.00 95.12 95 ILE A CA 1
ATOM 722 C C . ILE A 1 95 ? -8.113 3.282 2.490 1.00 95.12 95 ILE A C 1
ATOM 724 O O . ILE A 1 95 ? -7.666 3.242 1.344 1.00 95.12 95 ILE A O 1
ATOM 728 N N . PRO A 1 96 ? -7.456 2.706 3.518 1.00 96.56 96 PRO A N 1
ATOM 729 C CA . PRO A 1 96 ? -6.160 2.054 3.336 1.00 96.56 96 PRO A CA 1
ATOM 730 C C . PRO A 1 96 ? -6.210 0.867 2.364 1.00 96.56 96 PRO A C 1
ATOM 732 O O . PRO A 1 96 ? -5.321 0.717 1.534 1.00 96.56 96 PRO A O 1
ATOM 735 N N . ALA A 1 97 ? -7.284 0.071 2.393 1.00 97.25 97 ALA A N 1
ATOM 736 C CA . ALA A 1 97 ? -7.456 -1.062 1.480 1.00 97.25 97 ALA A CA 1
ATOM 737 C C . ALA A 1 97 ? -7.658 -0.599 0.030 1.00 97.25 97 ALA A C 1
ATOM 739 O O . ALA A 1 97 ? -7.093 -1.170 -0.900 1.00 97.25 97 ALA A O 1
ATOM 740 N N . ILE A 1 98 ? -8.441 0.466 -0.168 1.00 97.19 98 ILE A N 1
ATOM 741 C CA . ILE A 1 98 ? -8.641 1.083 -1.486 1.00 97.19 98 ILE A CA 1
ATOM 742 C C . ILE A 1 98 ? -7.313 1.634 -2.020 1.00 97.19 98 ILE A C 1
ATOM 744 O O . ILE A 1 98 ? -7.018 1.475 -3.203 1.00 97.19 98 ILE A O 1
ATOM 748 N N . ALA A 1 99 ? -6.498 2.244 -1.158 1.00 97.38 99 ALA A N 1
ATOM 749 C CA . ALA A 1 99 ? -5.179 2.732 -1.536 1.00 97.38 99 ALA A CA 1
ATOM 750 C C . ALA A 1 99 ? -4.227 1.594 -1.926 1.00 97.38 99 ALA A C 1
ATOM 752 O O . ALA A 1 99 ? -3.557 1.701 -2.947 1.00 97.38 99 ALA A O 1
ATOM 753 N N . GLU A 1 100 ? -4.207 0.476 -1.195 1.00 97.50 100 GLU A N 1
ATOM 754 C CA . GLU A 1 100 ? -3.405 -0.686 -1.596 1.00 97.50 100 GLU A CA 1
ATOM 755 C C . GLU A 1 100 ? -3.867 -1.283 -2.931 1.00 97.50 100 GLU A C 1
ATOM 757 O O . GLU A 1 100 ? -3.025 -1.593 -3.768 1.00 97.50 100 GLU A O 1
ATOM 762 N N . LEU A 1 101 ? -5.179 -1.374 -3.189 1.00 97.56 101 LEU A N 1
ATOM 763 C CA . LEU A 1 101 ? -5.693 -1.786 -4.504 1.00 97.56 101 LEU A CA 1
ATOM 764 C C . LEU A 1 101 ? -5.254 -0.826 -5.613 1.00 97.56 101 LEU A C 1
ATOM 766 O O . LEU A 1 101 ? -4.909 -1.258 -6.714 1.00 97.56 101 LEU A O 1
ATOM 770 N N . PHE A 1 102 ? -5.256 0.476 -5.330 1.00 97.19 102 PHE A N 1
ATOM 771 C CA . PHE A 1 102 ? -4.777 1.477 -6.271 1.00 97.19 102 PHE A CA 1
ATOM 772 C C . PHE A 1 102 ? -3.283 1.298 -6.559 1.00 97.19 102 PHE A C 1
ATOM 774 O O . PHE A 1 102 ? -2.901 1.249 -7.726 1.00 97.19 102 PHE A O 1
ATOM 781 N N . LEU A 1 103 ? -2.448 1.145 -5.528 1.00 96.12 103 LEU A N 1
ATOM 782 C CA . LEU A 1 103 ? -1.008 0.917 -5.674 1.00 96.12 103 LEU A CA 1
ATOM 783 C C . LEU A 1 103 ? -0.710 -0.406 -6.386 1.00 96.12 103 LEU A C 1
ATOM 785 O O . LEU A 1 103 ? 0.148 -0.434 -7.261 1.00 96.12 103 LEU A O 1
ATOM 789 N N . LEU A 1 104 ? -1.464 -1.470 -6.102 1.00 96.06 104 LEU A N 1
ATOM 790 C CA . LEU A 1 104 ? -1.383 -2.738 -6.826 1.00 96.06 104 LEU A CA 1
ATOM 791 C C . LEU A 1 104 ? -1.712 -2.555 -8.312 1.00 96.06 104 LEU A C 1
ATOM 793 O O . LEU A 1 104 ? -1.004 -3.082 -9.166 1.00 96.06 104 LEU A O 1
ATOM 797 N N . ARG A 1 105 ? -2.748 -1.774 -8.644 1.00 95.19 105 ARG A N 1
ATOM 798 C CA . ARG A 1 105 ? -3.050 -1.426 -10.039 1.00 95.19 105 ARG A CA 1
ATOM 799 C C . ARG A 1 105 ? -1.881 -0.675 -10.681 1.00 95.19 105 ARG A C 1
ATOM 801 O O . ARG A 1 105 ? -1.542 -0.989 -11.815 1.00 95.19 105 ARG A O 1
ATOM 808 N N . GLN A 1 106 ? -1.286 0.301 -9.985 1.00 93.31 106 GLN A N 1
ATOM 809 C CA . GLN A 1 106 ? -0.112 1.028 -10.490 1.00 93.31 106 GLN A CA 1
ATOM 810 C C . GLN A 1 106 ? 1.075 0.085 -10.714 1.00 93.31 106 GLN A C 1
ATOM 812 O O . GLN A 1 106 ? 1.748 0.181 -11.731 1.00 93.31 106 GLN A O 1
ATOM 817 N N . LEU A 1 107 ? 1.310 -0.848 -9.791 1.00 92.44 107 LEU A N 1
ATOM 818 C CA . LEU A 1 107 ? 2.363 -1.846 -9.916 1.00 92.44 107 LEU A CA 1
ATOM 819 C C . LEU A 1 107 ? 2.126 -2.742 -11.124 1.00 92.44 107 LEU A C 1
ATOM 821 O O . LEU A 1 107 ? 3.039 -2.935 -11.905 1.00 92.44 107 LEU A O 1
ATOM 825 N N . ILE A 1 108 ? 0.920 -3.283 -11.292 1.00 92.56 108 ILE A N 1
ATOM 826 C CA . ILE A 1 108 ? 0.658 -4.248 -12.359 1.00 92.56 108 ILE A CA 1
ATOM 827 C C . ILE A 1 108 ? 0.619 -3.559 -13.710 1.00 92.56 108 ILE A C 1
ATOM 829 O O . ILE A 1 108 ? 1.310 -4.007 -14.596 1.00 92.56 108 ILE A O 1
ATOM 833 N N . PHE A 1 109 ? -0.186 -2.514 -13.889 1.00 91.25 109 PHE A N 1
ATOM 834 C CA . PHE A 1 109 ? -0.518 -2.015 -15.229 1.00 91.25 109 PHE A CA 1
ATOM 835 C C . PHE A 1 109 ? 0.341 -0.849 -15.701 1.00 91.25 109 PHE A C 1
ATOM 837 O O . PHE A 1 109 ? 0.243 -0.452 -16.856 1.00 91.25 109 PHE A O 1
ATOM 844 N N . GLU A 1 110 ? 1.131 -0.264 -14.806 1.00 90.94 110 GLU A N 1
ATOM 845 C CA . GLU A 1 110 ? 1.935 0.922 -15.103 1.00 90.94 110 GLU A CA 1
ATOM 846 C C . GLU A 1 110 ? 3.427 0.619 -14.928 1.00 90.94 110 GLU A C 1
ATOM 848 O O . GLU A 1 110 ? 4.247 1.533 -14.818 1.00 90.94 110 GLU A O 1
ATOM 853 N N . THR A 1 111 ? 3.787 -0.671 -14.907 1.00 89.94 111 THR A N 1
ATOM 854 C CA . THR A 1 111 ? 5.172 -1.125 -14.971 1.00 89.94 111 THR A CA 1
ATOM 855 C C . THR A 1 111 ? 5.386 -2.116 -16.109 1.00 89.94 111 THR A C 1
ATOM 857 O O . THR A 1 111 ? 4.528 -2.922 -16.448 1.00 89.94 111 THR A O 1
ATOM 860 N N . THR A 1 112 ? 6.577 -2.057 -16.688 1.00 91.06 112 THR A N 1
ATOM 861 C CA . THR A 1 112 ? 7.066 -2.936 -17.747 1.00 91.06 112 THR A CA 1
ATOM 862 C C . THR A 1 112 ? 8.494 -3.376 -17.424 1.00 91.06 112 THR A C 1
ATOM 864 O O . THR A 1 112 ? 9.044 -3.069 -16.365 1.00 91.06 112 THR A O 1
ATOM 867 N N . GLN A 1 113 ? 9.125 -4.107 -18.332 1.00 87.44 113 GLN A N 1
ATOM 868 C CA . GLN A 1 113 ? 10.548 -4.402 -18.296 1.00 87.44 113 GLN A CA 1
ATOM 869 C C . GLN A 1 113 ? 11.329 -3.385 -19.139 1.00 87.44 113 GLN A C 1
ATOM 871 O O . GLN A 1 113 ? 10.831 -2.862 -20.136 1.00 87.44 113 GLN A O 1
ATOM 876 N N . ALA A 1 114 ? 12.581 -3.120 -18.760 1.00 83.38 114 ALA A N 1
ATOM 877 C CA . ALA A 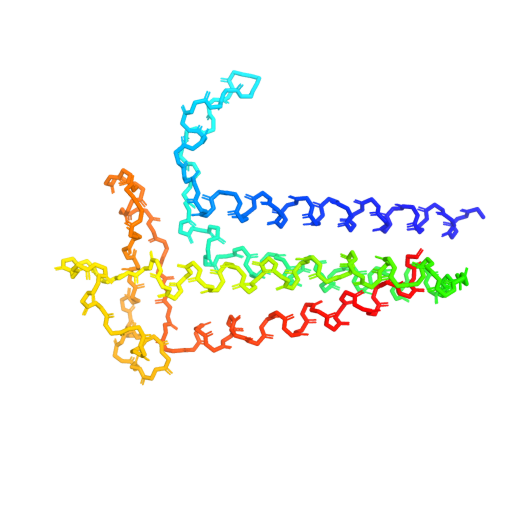1 114 ? 13.462 -2.256 -19.540 1.00 83.38 114 ALA A CA 1
ATOM 878 C C . ALA A 1 114 ? 13.538 -2.711 -21.012 1.00 83.38 114 ALA A C 1
ATOM 880 O O . ALA A 1 114 ? 13.785 -3.883 -21.295 1.00 83.38 114 ALA A O 1
ATOM 881 N N . GLY A 1 115 ? 13.327 -1.770 -21.936 1.00 82.88 115 GLY A N 1
ATOM 882 C CA . GLY A 1 115 ? 13.344 -2.024 -23.380 1.00 82.88 115 GLY A CA 1
ATOM 883 C C . GLY A 1 115 ? 12.028 -2.542 -23.972 1.00 82.88 115 GLY A C 1
ATOM 884 O O . GLY A 1 115 ? 11.952 -2.674 -25.190 1.00 82.88 115 GLY A O 1
ATOM 885 N N . ILE A 1 116 ? 10.995 -2.794 -23.158 1.00 86.88 116 ILE A N 1
ATOM 886 C CA . ILE A 1 116 ? 9.669 -3.216 -23.629 1.00 86.88 116 ILE A CA 1
ATOM 887 C C . ILE A 1 116 ? 8.678 -2.048 -23.489 1.00 86.88 116 ILE A C 1
ATOM 889 O O . ILE A 1 116 ? 8.488 -1.558 -22.372 1.00 86.88 116 ILE A O 1
ATOM 893 N N . PRO A 1 117 ? 8.019 -1.602 -24.577 1.00 86.88 117 PRO A N 1
ATOM 894 C CA . PRO A 1 117 ? 6.937 -0.621 -24.501 1.00 86.88 117 PRO A CA 1
ATOM 895 C C . PRO A 1 117 ? 5.808 -1.076 -23.565 1.00 86.88 117 PRO A C 1
ATOM 897 O O . PRO A 1 117 ? 5.471 -2.257 -23.508 1.00 86.88 117 PRO A O 1
ATOM 900 N N . CYS A 1 118 ? 5.206 -0.142 -22.831 1.00 84.75 118 CYS A N 1
ATOM 901 C CA . CYS A 1 118 ? 4.219 -0.454 -21.790 1.00 84.75 118 CYS A CA 1
ATOM 902 C C . CYS A 1 118 ? 2.954 -1.162 -22.287 1.00 84.75 118 CYS A C 1
ATOM 904 O O . CYS A 1 118 ? 2.348 -1.935 -21.556 1.00 84.75 118 CYS A O 1
ATOM 906 N N . ASP A 1 119 ? 2.564 -0.928 -23.535 1.00 86.81 119 ASP A N 1
ATOM 907 C CA . ASP A 1 119 ? 1.425 -1.573 -24.188 1.00 86.81 119 ASP A CA 1
ATOM 908 C C . ASP A 1 119 ? 1.723 -3.009 -24.657 1.00 86.81 119 ASP A C 1
ATOM 910 O O . ASP A 1 119 ? 0.798 -3.747 -24.991 1.00 86.81 119 ASP A O 1
ATOM 914 N N . GLN A 1 120 ? 2.997 -3.414 -24.673 1.00 90.12 120 GLN A N 1
ATOM 915 C CA . GLN A 1 120 ? 3.452 -4.710 -25.193 1.00 90.12 120 GLN A CA 1
ATOM 916 C C . GLN A 1 120 ? 3.876 -5.693 -24.100 1.00 90.12 120 GLN A C 1
ATOM 918 O O . GLN A 1 120 ? 4.133 -6.864 -24.389 1.00 90.12 120 GLN A O 1
ATOM 923 N N . PHE A 1 121 ? 3.973 -5.245 -22.850 1.00 90.75 121 PHE A N 1
ATOM 924 C CA . PHE A 1 121 ? 4.332 -6.118 -21.744 1.00 90.75 121 PHE A CA 1
ATOM 925 C C . PHE A 1 121 ? 3.146 -6.998 -21.334 1.00 90.75 121 PHE A C 1
ATOM 927 O O . PHE A 1 121 ? 2.056 -6.513 -21.029 1.00 90.75 121 PHE A O 1
ATOM 934 N N . ASP A 1 122 ? 3.361 -8.315 -21.312 1.00 91.31 122 ASP A N 1
ATOM 935 C CA . ASP A 1 122 ? 2.367 -9.256 -20.802 1.00 91.31 122 ASP A CA 1
ATOM 936 C C . ASP A 1 122 ? 2.360 -9.242 -19.268 1.00 91.31 122 ASP A C 1
ATOM 938 O O . ASP A 1 122 ? 3.134 -9.932 -18.601 1.00 91.31 122 ASP A O 1
ATOM 942 N N . HIS A 1 123 ? 1.447 -8.452 -18.710 1.00 90.75 123 HIS A N 1
ATOM 943 C CA . HIS A 1 123 ? 1.275 -8.279 -17.272 1.00 90.75 123 HIS A CA 1
ATOM 944 C C . HIS A 1 123 ? 0.885 -9.569 -16.532 1.00 90.75 123 HIS A C 1
ATOM 946 O O . HIS A 1 123 ? 1.098 -9.656 -15.320 1.00 90.75 123 HIS A O 1
ATOM 952 N N . LEU A 1 124 ? 0.365 -10.597 -17.221 1.00 92.00 124 LEU A N 1
ATOM 953 C CA . LEU A 1 124 ? 0.088 -11.894 -16.591 1.00 92.00 124 LEU A CA 1
ATOM 954 C C . LEU A 1 124 ? 1.372 -12.577 -16.118 1.00 92.00 124 LEU A C 1
ATOM 956 O O . LEU A 1 124 ? 1.349 -13.288 -15.112 1.00 92.00 124 LEU A O 1
ATOM 960 N N . ARG A 1 125 ? 2.512 -12.286 -16.758 1.00 91.31 125 ARG A N 1
ATOM 961 C CA . ARG A 1 125 ? 3.820 -12.802 -16.338 1.00 91.31 125 ARG A CA 1
ATOM 962 C C . ARG A 1 125 ? 4.164 -12.408 -14.905 1.00 91.31 125 ARG A C 1
ATOM 964 O O . ARG A 1 125 ? 4.762 -13.207 -14.195 1.00 91.31 125 ARG A O 1
ATOM 971 N N . LEU A 1 126 ? 3.695 -11.256 -14.416 1.00 91.69 126 LEU A N 1
ATOM 972 C CA . LEU A 1 126 ? 3.898 -10.854 -13.017 1.00 91.69 126 LEU A CA 1
ATOM 973 C C . LEU A 1 126 ? 3.257 -11.820 -12.011 1.00 91.69 126 LEU A C 1
ATOM 975 O O . LEU A 1 126 ? 3.632 -11.808 -10.843 1.00 91.69 126 LEU A O 1
ATOM 979 N N . PHE A 1 127 ? 2.301 -12.649 -12.430 1.00 94.38 127 PHE A N 1
ATOM 980 C CA . PHE A 1 127 ? 1.587 -13.596 -11.572 1.00 94.38 127 PHE A CA 1
ATOM 981 C C . PHE A 1 127 ? 2.043 -15.044 -11.731 1.00 94.38 127 PHE A C 1
ATOM 983 O O . PHE A 1 127 ? 1.801 -15.850 -10.828 1.00 94.38 127 PHE A O 1
ATOM 990 N N . THR A 1 128 ? 2.669 -15.386 -12.858 1.00 92.81 128 THR A N 1
ATOM 991 C CA . THR A 1 128 ? 2.935 -16.784 -13.233 1.00 92.81 128 THR A CA 1
ATOM 992 C C . THR A 1 128 ? 4.382 -17.071 -13.612 1.00 92.81 128 THR A C 1
ATOM 994 O O . THR A 1 128 ? 4.782 -18.231 -13.584 1.00 92.81 128 THR A O 1
ATOM 997 N N . ASP A 1 129 ? 5.162 -16.056 -13.983 1.00 90.00 129 ASP A N 1
ATOM 998 C CA . ASP A 1 129 ? 6.518 -16.231 -14.497 1.00 90.00 129 ASP A CA 1
ATOM 999 C C . ASP A 1 129 ? 7.551 -16.137 -13.365 1.00 90.00 129 ASP A C 1
ATOM 1001 O O . ASP A 1 129 ? 7.853 -15.058 -12.850 1.00 90.00 129 ASP A O 1
ATOM 1005 N N . PHE A 1 130 ? 8.087 -17.291 -12.967 1.00 88.06 130 PHE A N 1
ATOM 1006 C CA . PHE A 1 130 ? 9.105 -17.398 -11.922 1.00 88.06 130 PHE A CA 1
ATOM 1007 C C . PHE A 1 130 ? 10.512 -17.027 -12.404 1.00 88.06 130 PHE A C 1
ATOM 1009 O O . PHE A 1 130 ? 11.376 -16.781 -11.561 1.00 88.06 130 PHE A O 1
ATOM 1016 N N . ASP A 1 131 ? 10.754 -16.912 -13.714 1.00 85.19 131 ASP A N 1
ATOM 1017 C CA . ASP A 1 131 ? 12.065 -16.503 -14.234 1.00 85.19 131 ASP A CA 1
ATOM 1018 C C . ASP A 1 131 ? 12.346 -15.028 -13.906 1.00 85.19 131 ASP A C 1
ATOM 1020 O O . ASP A 1 131 ? 13.491 -14.628 -13.657 1.00 85.19 131 ASP A O 1
ATOM 1024 N N . LEU A 1 132 ? 11.280 -14.228 -13.784 1.00 82.81 132 LEU A N 1
ATOM 1025 C CA . LEU A 1 132 ? 11.336 -12.854 -13.284 1.00 82.81 132 LEU A CA 1
ATOM 1026 C C . LEU A 1 132 ? 11.766 -12.774 -11.802 1.00 82.81 132 LEU A C 1
ATOM 1028 O O . LEU A 1 132 ? 12.251 -11.733 -11.364 1.00 82.81 132 LEU A O 1
ATOM 1032 N N . SER A 1 133 ? 11.647 -13.866 -11.038 1.00 78.25 133 SER A N 1
ATOM 1033 C CA . SER A 1 133 ? 12.089 -13.963 -9.637 1.00 78.25 133 SER A CA 1
ATOM 1034 C C . SER A 1 133 ? 13.576 -14.302 -9.477 1.00 78.25 133 SER A C 1
ATOM 1036 O O . SER A 1 133 ? 14.023 -14.485 -8.339 1.00 78.25 133 SER A O 1
ATOM 1038 N N . SER A 1 134 ? 14.328 -14.485 -10.570 1.00 72.94 134 SER A N 1
ATOM 1039 C CA . SER A 1 134 ? 15.725 -14.942 -10.511 1.00 72.94 134 SER A CA 1
ATOM 1040 C C . SER A 1 134 ? 16.609 -14.032 -9.638 1.00 72.94 134 SER A C 1
ATOM 1042 O O . SER A 1 134 ? 16.233 -12.912 -9.306 1.00 72.94 134 SER A O 1
ATOM 1044 N N . ALA A 1 135 ? 17.791 -14.510 -9.228 1.00 57.84 135 ALA A N 1
ATOM 1045 C CA . ALA A 1 135 ? 18.620 -13.900 -8.173 1.00 57.84 135 ALA A CA 1
ATOM 1046 C C . ALA A 1 135 ? 19.011 -12.417 -8.381 1.00 57.84 135 ALA A C 1
ATOM 1048 O O . ALA A 1 135 ? 19.438 -11.767 -7.430 1.00 57.84 135 ALA A O 1
ATOM 1049 N N . ALA A 1 136 ? 18.862 -11.877 -9.594 1.00 65.00 136 ALA A N 1
ATOM 1050 C CA . ALA A 1 136 ? 19.064 -10.459 -9.887 1.00 65.00 136 ALA A CA 1
ATOM 1051 C C . ALA A 1 136 ? 17.842 -9.576 -9.548 1.00 65.00 136 ALA A C 1
ATOM 1053 O O . ALA A 1 136 ? 17.987 -8.363 -9.442 1.00 65.00 136 ALA A O 1
ATOM 1054 N N . GLY A 1 137 ? 16.660 -10.170 -9.352 1.00 67.31 137 GLY A N 1
ATOM 1055 C CA . GLY A 1 137 ? 15.380 -9.481 -9.201 1.00 67.31 137 GLY A CA 1
ATOM 1056 C C . GLY A 1 137 ? 14.882 -8.880 -10.518 1.00 67.31 137 GLY A C 1
ATOM 1057 O O . GLY A 1 137 ? 15.662 -8.506 -11.395 1.00 67.31 137 GLY A O 1
ATOM 1058 N N . TRP A 1 138 ? 13.566 -8.746 -10.668 1.00 84.38 138 TRP A N 1
ATOM 1059 C CA . TRP A 1 138 ? 13.003 -7.979 -11.772 1.00 84.38 138 TRP A CA 1
ATOM 1060 C C . TRP A 1 138 ? 12.991 -6.501 -11.392 1.00 84.38 138 TRP A C 1
ATOM 1062 O O . TRP A 1 138 ? 12.503 -6.119 -10.330 1.00 84.38 138 TRP A O 1
ATOM 1072 N N . LYS A 1 139 ? 13.563 -5.650 -12.245 1.00 87.69 139 LYS A N 1
ATOM 1073 C CA . LYS A 1 139 ? 13.593 -4.204 -12.023 1.00 87.69 139 LYS A CA 1
ATOM 1074 C C . LYS A 1 139 ? 12.491 -3.542 -12.856 1.00 87.69 139 LYS A C 1
ATOM 1076 O O . LYS A 1 139 ? 12.641 -3.475 -14.080 1.00 87.69 139 LYS A O 1
ATOM 1081 N N . PRO A 1 140 ? 11.403 -3.067 -12.227 1.00 87.69 140 PRO A N 1
ATOM 1082 C CA . PRO A 1 140 ? 10.287 -2.489 -12.951 1.00 87.69 140 PRO A CA 1
ATOM 1083 C C . PRO A 1 140 ? 10.687 -1.191 -13.647 1.00 87.69 140 PRO A C 1
ATOM 1085 O O . PRO A 1 140 ? 11.365 -0.326 -13.084 1.00 87.69 140 PRO A O 1
ATOM 1088 N N . HIS A 1 141 ? 10.203 -1.044 -14.872 1.00 88.81 141 HIS A N 1
ATOM 1089 C CA . HIS A 1 141 ? 10.243 0.187 -15.636 1.00 88.81 141 HIS A CA 1
ATOM 1090 C C . HIS A 1 141 ? 8.891 0.881 -15.564 1.00 88.81 141 HIS A C 1
ATOM 1092 O O . HIS A 1 141 ? 7.893 0.276 -15.930 1.00 88.81 141 HIS A O 1
ATOM 1098 N N . TYR A 1 142 ? 8.828 2.103 -15.040 1.00 87.31 142 TYR A N 1
ATOM 1099 C CA . TYR A 1 142 ? 7.556 2.787 -14.830 1.00 87.31 142 TYR A CA 1
ATOM 1100 C C . TYR A 1 142 ? 7.093 3.462 -16.118 1.00 87.31 142 TYR A C 1
ATOM 1102 O O . TYR A 1 142 ? 7.868 4.121 -16.804 1.00 87.31 142 TYR A O 1
ATOM 1110 N N . CYS A 1 143 ? 5.815 3.305 -16.438 1.00 86.31 143 CYS A N 1
ATOM 1111 C CA . CYS A 1 143 ? 5.250 3.735 -17.714 1.00 86.31 143 CYS A CA 1
ATOM 1112 C C . CYS A 1 143 ? 4.965 5.234 -17.802 1.00 86.31 143 CYS A C 1
ATOM 1114 O O . CYS A 1 143 ? 4.844 5.788 -18.895 1.00 86.31 143 CYS A O 1
ATOM 1116 N N . PHE A 1 144 ? 4.872 5.912 -16.661 1.00 77.56 144 PHE A N 1
ATOM 1117 C CA . PHE A 1 144 ? 4.765 7.365 -16.619 1.00 77.56 144 PHE A CA 1
ATOM 1118 C C . PHE A 1 144 ? 6.159 7.971 -16.584 1.00 77.56 144 PHE A C 1
ATOM 1120 O O . PHE A 1 144 ? 6.989 7.485 -15.827 1.00 77.56 144 PHE A O 1
ATOM 1127 N N . GLY A 1 145 ? 6.382 9.014 -17.397 1.00 66.56 145 GLY A N 1
ATOM 1128 C CA . GLY A 1 145 ? 7.675 9.640 -17.713 1.00 66.56 145 GLY A CA 1
ATOM 1129 C C . GLY A 1 145 ? 8.515 10.099 -16.517 1.00 66.56 145 GLY A C 1
ATOM 1130 O O . GLY A 1 145 ? 8.708 11.296 -16.310 1.00 66.56 145 GLY A O 1
ATOM 1131 N N . LEU A 1 146 ? 9.028 9.139 -15.749 1.00 77.56 146 LEU A N 1
ATOM 1132 C CA . LEU A 1 146 ? 10.049 9.326 -14.736 1.00 77.56 146 LEU A CA 1
ATOM 1133 C C . LEU A 1 146 ? 11.341 9.772 -15.411 1.00 77.56 146 LEU A C 1
ATOM 1135 O O . LEU A 1 146 ? 11.657 9.377 -16.537 1.00 77.56 146 LEU A O 1
ATOM 1139 N N . LYS A 1 147 ? 12.126 10.573 -14.691 1.00 81.25 147 LYS A N 1
ATOM 1140 C CA . LYS A 1 147 ? 13.476 10.919 -15.138 1.00 81.25 147 LYS A CA 1
ATOM 1141 C C . LYS A 1 147 ? 14.337 9.645 -15.180 1.00 81.25 147 LYS A C 1
ATOM 1143 O O . LYS A 1 147 ? 14.148 8.774 -14.324 1.00 81.25 147 LYS A O 1
ATOM 1148 N N . PRO A 1 148 ? 15.318 9.542 -16.096 1.00 83.19 148 PRO A N 1
ATOM 1149 C CA . PRO A 1 148 ? 16.201 8.374 -16.191 1.00 83.19 148 PRO A CA 1
ATOM 1150 C C . PRO A 1 148 ? 16.838 7.973 -14.850 1.00 83.19 148 PRO A C 1
ATOM 1152 O O . PRO A 1 148 ? 16.838 6.802 -14.488 1.00 83.19 148 PRO A O 1
ATOM 1155 N N . GLU A 1 149 ? 17.268 8.951 -14.050 1.00 83.12 149 GLU A N 1
ATOM 1156 C CA . GLU A 1 149 ? 17.857 8.726 -12.721 1.00 83.12 149 GLU A CA 1
ATOM 1157 C C . GLU A 1 149 ? 16.882 8.046 -11.740 1.00 83.12 149 GLU A C 1
ATOM 1159 O O . GLU A 1 149 ? 17.256 7.154 -10.979 1.00 83.12 149 GLU A O 1
ATOM 1164 N N . GLN A 1 150 ? 15.601 8.426 -11.771 1.00 80.62 150 GLN A N 1
ATOM 1165 C CA . GLN A 1 150 ? 14.567 7.814 -10.927 1.00 80.62 150 GLN A CA 1
ATOM 1166 C C . GLN A 1 150 ? 14.245 6.395 -11.396 1.00 80.62 150 GLN A C 1
ATOM 1168 O O . GLN A 1 150 ? 14.018 5.501 -10.581 1.00 80.62 150 GLN A O 1
ATOM 1173 N N . GLN A 1 151 ? 14.275 6.190 -12.711 1.00 86.50 151 GLN A N 1
ATOM 1174 C CA . GLN A 1 151 ? 14.052 4.905 -13.349 1.00 86.50 151 GLN A CA 1
ATOM 1175 C C . GLN A 1 151 ? 15.175 3.902 -13.028 1.00 86.50 151 GLN A C 1
ATOM 1177 O O . GLN A 1 151 ? 14.922 2.719 -12.784 1.00 86.50 151 GLN A O 1
ATOM 1182 N N . GLU A 1 152 ? 16.419 4.371 -12.950 1.00 85.12 152 GLU A N 1
ATOM 1183 C CA . GLU A 1 152 ? 17.561 3.582 -12.485 1.00 85.12 152 GLU A CA 1
ATOM 1184 C C . GLU A 1 152 ? 17.533 3.321 -10.976 1.00 85.12 152 GLU A C 1
ATOM 1186 O O . GLU A 1 152 ? 18.060 2.309 -10.519 1.00 85.12 152 GLU A O 1
ATOM 1191 N N . ALA A 1 153 ? 16.884 4.170 -10.187 1.00 85.69 153 ALA A N 1
ATOM 1192 C CA . ALA A 1 153 ? 16.756 3.977 -8.746 1.00 85.69 153 ALA A CA 1
ATOM 1193 C C . ALA A 1 153 ? 15.550 3.102 -8.336 1.00 85.69 153 ALA A C 1
ATOM 1195 O O . ALA A 1 153 ? 15.297 2.944 -7.139 1.00 85.69 153 ALA A O 1
ATOM 1196 N N . MET A 1 154 ? 14.780 2.562 -9.291 1.00 86.25 154 MET A N 1
ATOM 1197 C CA . MET A 1 154 ? 13.632 1.689 -9.008 1.00 86.25 154 MET A CA 1
ATOM 1198 C C . MET A 1 154 ? 14.068 0.448 -8.208 1.00 86.25 154 MET A C 1
ATOM 1200 O O . MET A 1 154 ? 15.032 -0.219 -8.608 1.00 86.25 154 MET A O 1
ATOM 1204 N N . PRO A 1 155 ? 13.381 0.115 -7.099 1.00 89.12 155 PRO A N 1
ATOM 1205 C CA . PRO A 1 155 ? 13.715 -1.063 -6.315 1.00 89.12 155 PRO A CA 1
ATOM 1206 C C . PRO A 1 155 ? 13.366 -2.345 -7.071 1.00 89.12 155 PRO A C 1
ATOM 1208 O O . PRO A 1 155 ? 12.421 -2.384 -7.857 1.00 89.12 155 PRO A O 1
ATOM 1211 N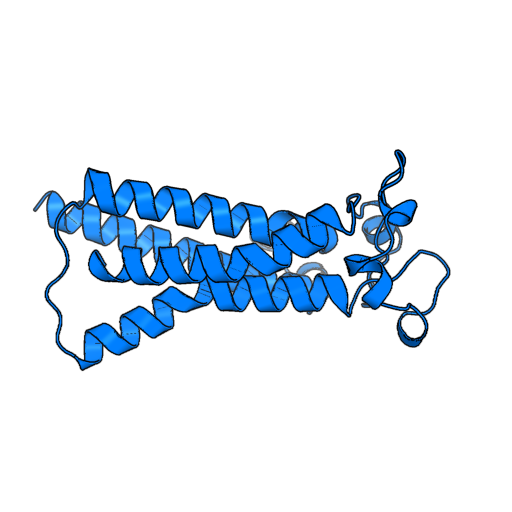 N . HIS A 1 156 ? 14.126 -3.407 -6.803 1.00 89.75 156 HIS A N 1
ATOM 1212 C CA . HIS A 1 156 ? 13.828 -4.726 -7.348 1.00 89.75 156 HIS A CA 1
ATOM 1213 C C . HIS A 1 156 ? 12.516 -5.259 -6.770 1.00 89.75 156 HIS A C 1
ATOM 1215 O O . HIS A 1 156 ? 12.244 -5.131 -5.573 1.00 89.75 156 HIS A O 1
ATOM 1221 N N . PHE A 1 157 ? 11.739 -5.888 -7.639 1.00 90.62 157 PHE A N 1
ATOM 1222 C CA . PHE A 1 157 ? 10.502 -6.576 -7.333 1.00 90.62 157 PHE A CA 1
ATOM 1223 C C . PHE A 1 157 ? 10.646 -8.048 -7.735 1.00 90.62 157 PHE A C 1
ATOM 1225 O O . PHE A 1 157 ? 11.304 -8.376 -8.721 1.00 90.62 157 PHE A O 1
ATOM 1232 N N . TYR A 1 158 ? 10.060 -8.947 -6.951 1.00 91.31 158 TYR A N 1
ATOM 1233 C CA . TYR A 1 158 ? 10.259 -10.395 -7.084 1.00 91.31 158 TYR A CA 1
ATOM 1234 C C . TYR A 1 158 ? 8.917 -11.094 -7.363 1.00 91.31 158 TYR A C 1
ATOM 1236 O O . TYR A 1 158 ? 8.336 -11.723 -6.466 1.00 91.31 158 TYR A O 1
ATOM 1244 N N . PRO A 1 159 ? 8.365 -10.939 -8.581 1.00 91.38 159 PRO A N 1
ATOM 1245 C CA . PRO A 1 159 ? 7.192 -11.688 -9.014 1.00 91.38 159 PRO A CA 1
ATOM 1246 C C . PRO A 1 159 ? 7.552 -13.175 -9.216 1.00 91.38 159 PRO A C 1
ATOM 1248 O O . PRO A 1 159 ? 8.702 -13.467 -9.521 1.00 91.38 159 PRO A O 1
ATOM 1251 N N . PRO A 1 160 ? 6.607 -14.119 -9.055 1.00 92.94 160 PRO A N 1
ATOM 1252 C CA . PRO A 1 160 ? 5.205 -13.875 -8.733 1.00 92.94 160 PRO A CA 1
ATOM 1253 C C . PRO A 1 160 ? 4.921 -13.770 -7.229 1.00 92.94 160 PRO A C 1
ATOM 1255 O O . PRO A 1 160 ? 3.841 -13.323 -6.844 1.00 92.94 160 PRO A O 1
ATOM 1258 N N . TYR A 1 161 ? 5.872 -14.141 -6.364 1.00 91.06 161 TYR A N 1
ATOM 1259 C CA . TYR A 1 161 ? 5.669 -14.188 -4.911 1.00 91.06 161 TYR A CA 1
ATOM 1260 C C . TYR A 1 161 ? 5.227 -12.842 -4.335 1.00 91.06 161 TYR A C 1
ATOM 1262 O O . TYR A 1 161 ? 4.229 -12.770 -3.614 1.00 91.06 161 TYR A O 1
ATOM 1270 N N . GLN A 1 162 ? 5.940 -11.763 -4.671 1.00 93.12 162 GLN A N 1
ATOM 1271 C CA . GLN A 1 162 ? 5.570 -10.437 -4.189 1.00 93.12 162 GLN A CA 1
ATOM 1272 C C . GLN A 1 162 ? 4.262 -9.948 -4.812 1.00 93.12 162 GLN A C 1
ATOM 1274 O O . GLN A 1 162 ? 3.483 -9.314 -4.108 1.00 93.12 162 GLN A O 1
ATOM 1279 N N . THR A 1 163 ? 3.967 -10.284 -6.070 1.00 94.75 163 THR A N 1
ATOM 1280 C CA . THR A 1 163 ? 2.691 -9.933 -6.714 1.00 94.75 163 THR A CA 1
ATOM 1281 C C . THR A 1 163 ? 1.519 -10.517 -5.939 1.00 94.75 163 THR A C 1
ATOM 1283 O O . THR A 1 163 ? 0.620 -9.784 -5.533 1.00 94.75 163 THR A O 1
ATOM 1286 N N . TRP A 1 164 ? 1.561 -11.816 -5.638 1.00 95.81 164 TRP A N 1
ATOM 1287 C CA . TRP A 1 164 ? 0.517 -12.474 -4.852 1.00 95.81 164 TRP A CA 1
ATOM 1288 C C . TRP A 1 164 ? 0.425 -11.942 -3.425 1.00 95.81 164 TRP A C 1
ATOM 1290 O O . TRP A 1 164 ? -0.682 -11.785 -2.911 1.00 95.81 164 TRP A O 1
ATOM 1300 N N . ALA A 1 165 ? 1.552 -11.593 -2.798 1.00 95.81 165 ALA A N 1
ATOM 1301 C CA . ALA A 1 165 ? 1.521 -10.913 -1.509 1.00 95.81 165 ALA A CA 1
ATOM 1302 C C . ALA A 1 165 ? 0.726 -9.599 -1.603 1.00 95.81 165 ALA A C 1
ATOM 1304 O O . ALA A 1 165 ? -0.216 -9.408 -0.839 1.00 95.81 165 ALA A O 1
ATOM 1305 N N . HIS A 1 166 ? 1.016 -8.753 -2.596 1.00 95.50 166 HIS A N 1
ATOM 1306 C CA . HIS A 1 166 ? 0.322 -7.475 -2.792 1.00 95.50 166 HIS A CA 1
ATOM 1307 C C . HIS A 1 166 ? -1.158 -7.632 -3.162 1.00 95.50 166 HIS A C 1
ATOM 1309 O O . HIS A 1 166 ? -1.948 -6.741 -2.873 1.00 95.50 166 HIS A O 1
ATOM 1315 N N . VAL A 1 167 ? -1.559 -8.757 -3.757 1.00 96.94 167 VAL A N 1
ATOM 1316 C CA . VAL A 1 167 ? -2.977 -9.094 -3.973 1.00 96.94 167 VAL A CA 1
ATOM 1317 C C . VAL A 1 167 ? -3.679 -9.389 -2.650 1.00 96.94 167 VAL A C 1
ATOM 1319 O O . VAL A 1 167 ? -4.839 -9.027 -2.480 1.00 96.94 167 VAL A O 1
ATOM 1322 N N . ILE A 1 168 ? -2.995 -10.035 -1.704 1.00 97.62 168 ILE A N 1
ATOM 1323 C CA . ILE A 1 168 ? -3.566 -10.435 -0.413 1.00 97.62 168 ILE A CA 1
ATOM 1324 C C . ILE A 1 168 ? -3.653 -9.250 0.563 1.00 97.62 168 ILE A C 1
ATOM 1326 O O . ILE A 1 168 ? -4.634 -9.158 1.309 1.00 97.62 168 ILE A O 1
ATOM 1330 N N . LEU A 1 169 ? -2.667 -8.343 0.560 1.00 96.94 169 LEU A N 1
ATOM 1331 C CA . LEU A 1 169 ? -2.580 -7.229 1.519 1.00 96.94 169 LEU A CA 1
ATOM 1332 C C . LEU A 1 169 ? -3.876 -6.394 1.632 1.00 96.94 169 LEU A C 1
ATOM 1334 O O . LEU A 1 169 ? -4.366 -6.271 2.761 1.00 96.94 169 LEU A O 1
ATOM 1338 N N . PRO A 1 170 ? -4.536 -5.953 0.535 1.00 96.88 170 PRO A N 1
ATOM 1339 C CA . PRO A 1 170 ? -5.736 -5.123 0.633 1.00 96.88 170 PRO A CA 1
ATOM 1340 C C . PRO A 1 170 ? -6.869 -5.774 1.423 1.00 96.88 170 PRO A C 1
ATOM 1342 O O . PRO A 1 170 ? -7.620 -5.098 2.130 1.00 96.88 170 PRO A O 1
ATOM 1345 N N . PHE A 1 171 ? -6.995 -7.101 1.337 1.00 96.56 171 PHE A N 1
ATOM 1346 C CA . PHE A 1 171 ? -8.005 -7.848 2.083 1.00 96.56 171 PHE A CA 1
ATOM 1347 C C . PHE A 1 171 ? -7.677 -7.893 3.577 1.00 96.56 171 PHE A C 1
ATOM 1349 O O . PHE A 1 171 ? -8.569 -7.709 4.411 1.00 96.56 171 PHE A O 1
ATOM 1356 N N . LEU A 1 172 ? -6.402 -8.095 3.924 1.00 96.81 172 LEU A N 1
ATOM 1357 C CA . LEU A 1 172 ? -5.935 -8.075 5.312 1.00 96.81 172 LEU A CA 1
ATOM 1358 C C . LEU A 1 172 ? -6.105 -6.683 5.926 1.00 96.81 172 LEU A C 1
ATOM 1360 O O . LEU A 1 172 ? -6.636 -6.554 7.031 1.00 96.81 172 LEU A O 1
ATOM 1364 N N . VAL A 1 173 ? -5.729 -5.644 5.183 1.00 96.75 173 VAL A N 1
ATOM 1365 C CA . VAL A 1 173 ? -5.871 -4.245 5.585 1.00 96.75 173 VAL A CA 1
ATOM 1366 C C . VAL A 1 173 ? -7.335 -3.845 5.728 1.00 96.75 173 VAL A C 1
ATOM 1368 O O . VAL A 1 173 ? -7.701 -3.244 6.737 1.00 96.75 173 VAL A O 1
ATOM 1371 N N . GLY A 1 174 ? -8.202 -4.237 4.794 1.00 95.62 174 GLY A N 1
ATOM 1372 C CA . GLY A 1 174 ? -9.641 -3.987 4.894 1.00 95.62 174 GLY A CA 1
ATOM 1373 C C . GLY A 1 174 ? -10.259 -4.662 6.121 1.00 95.62 174 GLY A C 1
ATOM 1374 O O . GLY A 1 174 ? -11.021 -4.040 6.866 1.00 95.62 174 GLY A O 1
ATOM 1375 N N . ALA A 1 175 ? -9.880 -5.914 6.395 1.00 95.62 175 ALA A N 1
ATOM 1376 C CA . ALA A 1 175 ? -10.321 -6.628 7.589 1.00 95.62 175 ALA A CA 1
ATOM 1377 C C . ALA A 1 175 ? -9.821 -5.961 8.885 1.00 95.62 175 ALA A C 1
ATOM 1379 O O . ALA A 1 175 ? -10.593 -5.822 9.840 1.00 95.62 175 ALA A O 1
ATOM 1380 N N . ALA A 1 176 ? -8.558 -5.521 8.920 1.00 95.00 176 ALA A N 1
ATOM 1381 C CA . ALA A 1 176 ? -7.990 -4.778 10.043 1.00 95.00 176 ALA A CA 1
ATOM 1382 C C . ALA A 1 176 ? -8.718 -3.444 10.258 1.00 95.00 176 ALA A C 1
ATOM 1384 O O . ALA A 1 176 ? -9.130 -3.155 11.380 1.00 95.00 176 ALA A O 1
ATOM 1385 N N . GLY A 1 177 ? -8.977 -2.683 9.191 1.00 94.31 177 GLY A N 1
ATOM 1386 C CA . GLY A 1 177 ? -9.710 -1.419 9.243 1.00 94.31 177 GLY A CA 1
ATOM 1387 C C . GLY A 1 177 ? -11.113 -1.583 9.811 1.00 94.31 177 GLY A C 1
ATOM 1388 O O . GLY A 1 177 ? -11.488 -0.873 10.743 1.00 94.31 177 GLY A O 1
ATOM 1389 N N . ILE A 1 178 ? -11.877 -2.570 9.333 1.00 92.81 178 ILE A N 1
ATOM 1390 C CA . ILE A 1 178 ? -13.222 -2.858 9.861 1.00 92.81 178 ILE A CA 1
ATOM 1391 C C . ILE A 1 178 ? -13.173 -3.211 11.355 1.00 92.81 178 ILE A C 1
ATOM 1393 O O . ILE A 1 178 ? -14.085 -2.852 12.105 1.00 92.81 178 ILE A O 1
ATOM 1397 N N . ARG A 1 179 ? -12.131 -3.922 11.809 1.00 92.56 179 ARG A N 1
ATOM 1398 C CA . ARG A 1 179 ? -11.941 -4.240 13.232 1.00 92.56 179 ARG A CA 1
ATOM 1399 C C . ARG A 1 179 ? -11.584 -2.996 14.045 1.00 92.56 179 ARG A C 1
ATOM 1401 O O . ARG A 1 179 ? -12.229 -2.773 15.065 1.00 92.56 179 ARG A O 1
ATOM 1408 N N . ILE A 1 180 ? -10.642 -2.174 13.581 1.00 90.56 180 ILE A N 1
ATOM 1409 C CA . ILE A 1 180 ? -10.248 -0.900 14.213 1.00 90.56 180 ILE A CA 1
ATOM 1410 C C . ILE A 1 180 ? -11.446 0.051 14.313 1.00 90.56 180 ILE A C 1
ATOM 1412 O O . ILE A 1 180 ? -11.666 0.659 15.356 1.00 90.56 180 ILE A O 1
ATOM 1416 N N . GLY A 1 181 ? -12.282 0.119 13.273 1.00 86.94 181 GLY A N 1
ATOM 1417 C CA . GLY A 1 181 ? -13.477 0.965 13.229 1.00 86.94 181 GLY A CA 1
ATOM 1418 C C . GLY A 1 181 ? -14.523 0.661 14.308 1.00 86.94 181 GLY A C 1
ATOM 1419 O O . GLY A 1 181 ? -15.436 1.459 14.499 1.00 86.94 181 GLY A O 1
ATOM 1420 N N . ARG A 1 182 ? -14.403 -0.470 15.022 1.00 88.25 182 ARG A N 1
ATOM 1421 C CA . ARG A 1 182 ? -15.218 -0.779 16.209 1.00 88.25 182 ARG A CA 1
ATOM 1422 C C . ARG A 1 182 ? -14.753 -0.025 17.458 1.00 88.25 182 ARG A C 1
ATOM 1424 O O . ARG A 1 182 ? -15.551 0.129 18.375 1.00 88.25 182 ARG A O 1
ATOM 1431 N N . PHE A 1 183 ? -13.484 0.375 17.515 1.00 85.38 183 PHE A N 1
ATOM 1432 C CA . PHE A 1 183 ? -12.848 1.042 18.660 1.00 85.38 183 PHE A CA 1
ATOM 1433 C C . PHE A 1 183 ? -12.774 2.556 18.498 1.00 85.38 183 PHE A C 1
ATOM 1435 O O . PH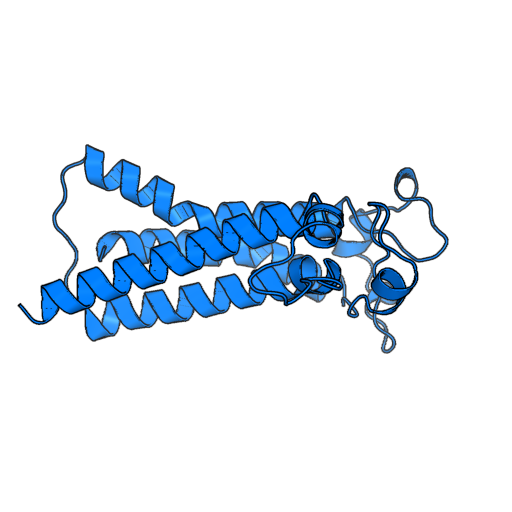E A 1 183 ? -12.868 3.277 19.494 1.00 85.38 183 PHE A O 1
ATOM 1442 N N . LEU A 1 184 ? -12.614 3.015 17.252 1.00 82.25 184 LEU A N 1
ATOM 1443 C CA . LEU A 1 184 ? -12.886 4.397 16.862 1.00 82.25 184 LEU A CA 1
ATOM 1444 C C . LEU A 1 184 ? -14.330 4.720 17.220 1.00 82.25 184 LEU A C 1
ATOM 1446 O O . LEU A 1 184 ? -14.582 5.838 17.718 1.00 82.25 184 LEU A O 1
#

Organism: NCBI:txid2051553

Sequence (184 aa):
MENDDNRQTLLNSYGLLASLCILFCIISRAPSIFDELSLAGLKLTNVNVGWVVILGPWIISAGMVWLLYYASVVVVTPAQRSRGARIAMIALALIPAIAELFLLRQLIFETTQAGIPCDQFDHLRLFTDFDLSSAAGWKPHYCFGLKPEQQEAMPHFYPPYQTWAHVILPFLVGAAGIRIGRFL

pLDDT: mean 86.35, std 11.3, range [46.47, 97.62]

Secondary structure (DSSP, 8-state):
-HHHHHHHHHHHHHHHHHHHHHHHHHHHH-GGGGGS-EETTEE-TT--HHHHHHHHHHHHHHHHHHHHHHIIIII-SPPP--HHHHHHHHHHHTHHHHHHHHHHHHHHHSEE-TTS-TTT--TTHHHH-SGGGSTT-B-PEESS---HHHHHTPPPB-TTHHHHHHHHHHHHHHHHHHHHTTT-